Protein AF-A0A803J6G8-F1 (afdb_monomer_lite)

Secondary structure (DSSP, 8-state):
----------HHHHHHHHHHHHHHHHHHHHHHHHHHHHHHHTHHHHHHHHHHHHTT-TTS-HHHHHHHHHHHHHHHHHHHHHHHHHHHHHHHHHHHHHHHHHHHHHHHHHHHHHHHHHHHHHHHTTS-GGGTT-HHHHHHHHHHHHHHHHHHHHHTT--SS-HHHHHHHHHHHHHHSTT--------PPPPHHHHHHHHHHHHHHHHHHHHHHHHHHHTT----

Radius of gyration: 37.07 Å; chains: 1; bounding box: 78×95×87 Å

Foldseek 3Di:
DDDDDDDDDDPVVLCVVVCVVVCVVVVVVVVVVVVVVVVVVVVPVLVVVLVVVPPPDPPDDPVVSVVVSVVVVVVVVVVVVVVVVVVVVVVVVVVVVVVVVVVVLVVVLLVQLVVLLVQLVVQVVVDDLVCLLPCVSCVVSLVSSLVSNVVSCVVSVHDPPDPSSVVSNVVSCVPRVVPHDPPPPPPPDDPPVVVVCVVVVCVPVVVVVVVVVVVVVVVPPDDD

pLDDT: mean 74.26, std 20.54, range [30.05, 97.94]

InterPro domains:
  IPR006985 Receptor activity modifying protein [PF04901] (114-220)
  IPR006985 Receptor activity modifying protein [PTHR14076] (66-221)
  IPR038126 RAMP domain superfamily [G3DSA:1.10.150.510] (103-193)

Organism: Xenopus tropicalis (NCBI:txid8364)

Structure (mmCIF, N/CA/C/O backbone):
data_AF-A0A803J6G8-F1
#
_entry.id   AF-A0A803J6G8-F1
#
loop_
_atom_site.group_PDB
_atom_site.id
_atom_site.type_symbol
_atom_site.label_atom_id
_atom_site.label_alt_id
_atom_site.label_comp_id
_atom_site.label_asym_id
_atom_site.label_entity_id
_atom_site.label_seq_id
_atom_site.pdbx_PDB_ins_code
_atom_site.Cartn_x
_atom_site.Cartn_y
_atom_site.Cartn_z
_atom_site.occupancy
_atom_site.B_iso_or_equiv
_atom_site.auth_seq_id
_atom_site.auth_comp_id
_atom_site.auth_asym_id
_atom_site.auth_atom_id
_atom_site.pdbx_PDB_model_num
ATOM 1 N N . MET A 1 1 ? 21.610 -16.732 7.211 1.00 30.27 1 MET A N 1
ATOM 2 C CA . MET A 1 1 ? 21.284 -16.672 8.652 1.00 30.27 1 MET A CA 1
ATOM 3 C C . MET A 1 1 ? 19.774 -16.745 8.778 1.00 30.27 1 MET A C 1
ATOM 5 O O . MET A 1 1 ? 19.093 -16.260 7.887 1.00 30.27 1 MET A O 1
ATOM 9 N N . LEU A 1 2 ? 19.318 -17.509 9.765 1.00 31.20 2 LEU A N 1
ATOM 10 C CA . LEU A 1 2 ? 18.113 -18.338 9.766 1.00 31.20 2 LEU A CA 1
ATOM 11 C C . LEU A 1 2 ? 16.779 -17.584 9.620 1.00 31.20 2 LEU A C 1
ATOM 13 O O . LEU A 1 2 ? 16.551 -16.606 10.321 1.00 31.20 2 LEU A O 1
ATOM 17 N N . CYS A 1 3 ? 15.872 -18.144 8.814 1.00 30.05 3 CYS A N 1
ATOM 18 C CA . CYS A 1 3 ? 14.438 -18.110 9.096 1.00 30.05 3 CYS A CA 1
ATOM 19 C C . CYS A 1 3 ? 14.081 -19.505 9.619 1.00 30.05 3 CYS A C 1
ATOM 21 O O . CYS A 1 3 ? 14.105 -20.461 8.848 1.00 30.05 3 CYS A O 1
ATOM 23 N N . ASP A 1 4 ? 13.818 -19.621 10.917 1.00 32.53 4 ASP A N 1
ATOM 24 C CA . ASP A 1 4 ? 13.205 -20.807 11.516 1.00 32.53 4 ASP A CA 1
ATOM 25 C C . ASP A 1 4 ? 11.887 -20.385 12.175 1.00 32.53 4 ASP A C 1
ATOM 27 O O . ASP A 1 4 ? 11.752 -19.255 12.656 1.00 32.53 4 ASP A O 1
ATOM 31 N N . GLY A 1 5 ? 10.889 -21.253 12.066 1.00 36.44 5 GLY A N 1
ATOM 32 C CA . GLY A 1 5 ? 9.479 -20.928 12.225 1.00 36.44 5 GLY A CA 1
ATOM 33 C C . GLY A 1 5 ? 8.962 -20.933 13.661 1.00 36.44 5 GLY A C 1
ATOM 34 O O . GLY A 1 5 ? 9.581 -21.459 14.579 1.00 36.44 5 GLY A O 1
ATOM 35 N N . SER A 1 6 ? 7.741 -20.418 13.829 1.00 30.77 6 SER A N 1
ATOM 36 C CA . SER A 1 6 ? 6.757 -21.042 14.719 1.00 30.77 6 SER A CA 1
ATOM 37 C C . SER A 1 6 ? 5.321 -20.608 14.365 1.00 30.77 6 SER A C 1
ATOM 39 O O . SER A 1 6 ? 5.096 -19.424 14.098 1.00 30.77 6 SER A O 1
ATOM 41 N N . PRO A 1 7 ? 4.345 -21.538 14.343 1.00 50.12 7 PRO A N 1
ATOM 42 C CA . PRO A 1 7 ? 2.950 -21.282 14.003 1.00 50.12 7 PRO A CA 1
ATOM 43 C C . PRO A 1 7 ? 2.056 -21.118 15.248 1.00 50.12 7 PRO A C 1
ATOM 45 O O . PRO A 1 7 ? 2.316 -21.679 16.306 1.00 50.12 7 PRO A O 1
ATOM 48 N N . GLY A 1 8 ? 0.916 -20.444 15.070 1.00 37.78 8 GLY A N 1
ATOM 49 C CA . GLY A 1 8 ? -0.262 -20.633 15.925 1.00 37.78 8 GLY A CA 1
ATOM 50 C C . GLY A 1 8 ? -0.390 -19.674 17.109 1.00 37.78 8 GLY A C 1
ATOM 51 O O . GLY A 1 8 ? 0.171 -19.886 18.174 1.00 37.78 8 GLY A O 1
ATOM 52 N N . GLY A 1 9 ? -1.235 -18.650 16.951 1.00 38.50 9 GLY A N 1
ATOM 53 C CA . GLY A 1 9 ? -1.701 -17.849 18.088 1.00 38.50 9 GLY A CA 1
ATOM 54 C C . GLY A 1 9 ? -2.095 -16.419 17.742 1.00 38.50 9 GLY A C 1
ATOM 55 O O . GLY A 1 9 ? -1.582 -15.490 18.351 1.00 38.50 9 GLY A O 1
ATOM 56 N N . ARG A 1 10 ? -2.953 -16.186 16.736 1.00 41.84 10 ARG A N 1
ATOM 57 C CA . ARG A 1 10 ? -3.366 -14.801 16.413 1.00 41.84 10 ARG A CA 1
ATOM 58 C C . ARG A 1 10 ? -4.755 -14.648 15.786 1.00 41.84 10 ARG A C 1
ATOM 60 O O . ARG A 1 10 ? -5.024 -13.676 15.089 1.00 41.84 10 ARG A O 1
ATOM 67 N N . SER A 1 11 ? -5.658 -15.601 16.033 1.00 41.16 11 SER A N 1
ATOM 68 C CA . SER A 1 11 ? -7.063 -15.494 15.596 1.00 41.16 11 SER A CA 1
ATOM 69 C C . SER A 1 11 ? -7.922 -14.668 16.571 1.00 41.16 11 SER A C 1
ATOM 71 O O . SER A 1 11 ? -8.851 -13.988 16.148 1.00 41.16 11 SER A O 1
ATOM 73 N N . VAL A 1 12 ? -7.558 -14.622 17.859 1.00 44.88 12 VAL A N 1
ATOM 74 C CA . VAL A 1 12 ? -8.342 -13.921 18.893 1.00 44.88 12 VAL A CA 1
ATOM 75 C C . VAL A 1 12 ? -8.248 -12.390 18.753 1.00 44.88 12 VAL A C 1
ATOM 77 O O . VAL A 1 12 ? -9.268 -11.714 18.844 1.00 44.88 12 VAL A O 1
ATOM 80 N N . SER A 1 13 ? -7.079 -11.823 18.419 1.00 46.53 13 SER A N 1
ATOM 81 C CA . SER A 1 13 ? -6.912 -10.359 18.280 1.00 46.53 13 SER A CA 1
ATOM 82 C C . SER A 1 13 ? -7.655 -9.746 17.093 1.00 46.53 13 SER A C 1
ATOM 84 O O . SER A 1 13 ? -8.121 -8.612 17.192 1.00 46.53 13 SER A O 1
ATOM 86 N N . LYS A 1 14 ? -7.805 -10.489 15.985 1.00 42.84 14 LYS A N 1
ATOM 87 C CA . LYS A 1 14 ? -8.525 -10.011 14.790 1.00 42.84 14 LYS A CA 1
ATOM 88 C C . LYS A 1 14 ? -10.003 -9.767 15.096 1.00 42.84 14 LYS A C 1
ATOM 90 O O . LYS A 1 14 ? -10.559 -8.756 14.685 1.00 42.84 14 LYS A O 1
ATOM 95 N N . ALA A 1 15 ? -10.614 -10.652 15.887 1.00 41.19 15 ALA A N 1
ATOM 96 C CA . ALA A 1 15 ? -11.971 -10.450 16.377 1.00 41.19 15 ALA A CA 1
ATOM 97 C C . ALA A 1 15 ? -12.036 -9.280 17.369 1.00 41.19 15 ALA A C 1
ATOM 99 O O . ALA A 1 15 ? -12.967 -8.489 17.302 1.00 41.19 15 ALA A O 1
ATOM 100 N N . VAL A 1 16 ? -11.058 -9.131 18.265 1.00 43.94 16 VAL A N 1
ATOM 101 C CA . VAL A 1 16 ? -11.092 -8.090 19.305 1.00 43.94 16 VAL A CA 1
ATOM 102 C C . VAL A 1 16 ? -10.994 -6.680 18.716 1.00 43.94 16 VAL A C 1
ATOM 104 O O . VAL A 1 16 ? -11.795 -5.838 19.104 1.00 43.94 16 VAL A O 1
ATOM 107 N N . LEU A 1 17 ? -10.103 -6.413 17.752 1.00 44.66 17 LEU A N 1
ATOM 108 C CA . LEU A 1 17 ? -9.940 -5.060 17.189 1.00 44.66 17 LEU A CA 1
ATOM 109 C C . LEU A 1 17 ? -11.106 -4.637 16.283 1.00 44.66 17 LEU A C 1
ATOM 111 O O . LEU A 1 17 ? -11.602 -3.518 16.400 1.00 44.66 17 LEU A O 1
ATOM 115 N N . SER A 1 18 ? -11.584 -5.532 15.411 1.00 44.66 18 SER A N 1
ATOM 116 C CA . SER A 1 18 ? -12.759 -5.254 14.575 1.00 44.66 18 SER A CA 1
ATOM 117 C C . SER A 1 18 ? -14.026 -5.102 15.419 1.00 44.66 18 SER A C 1
ATOM 119 O O . SER A 1 18 ? -14.824 -4.205 15.154 1.00 44.66 18 SER A O 1
ATOM 121 N N . ASN A 1 19 ? -14.182 -5.904 16.482 1.00 43.84 19 ASN A N 1
ATOM 122 C CA . ASN A 1 19 ? -15.257 -5.689 17.448 1.00 43.84 19 ASN A CA 1
ATOM 123 C C . ASN A 1 19 ? -15.066 -4.384 18.225 1.00 43.84 19 ASN A C 1
ATOM 125 O O . ASN A 1 19 ? -16.067 -3.751 18.510 1.00 43.84 19 ASN A O 1
ATOM 129 N N . LEU A 1 20 ? -13.841 -3.938 18.527 1.00 48.50 20 LEU A N 1
ATOM 130 C CA . LEU A 1 20 ? -13.605 -2.699 19.276 1.00 48.50 20 LEU A CA 1
ATOM 131 C C . LEU A 1 20 ? -13.983 -1.450 18.470 1.00 48.50 20 LEU A C 1
ATOM 133 O O . LEU A 1 20 ? -14.598 -0.553 19.030 1.00 48.50 20 LEU A O 1
ATOM 137 N N . ILE A 1 21 ? -13.701 -1.419 17.162 1.00 51.53 21 ILE A N 1
ATOM 138 C CA . ILE A 1 21 ? -14.071 -0.301 16.270 1.00 51.53 21 ILE A CA 1
ATOM 139 C C . ILE A 1 21 ? -15.597 -0.231 16.088 1.00 51.53 21 ILE A C 1
ATOM 141 O O . ILE A 1 21 ? -16.204 0.833 16.234 1.00 51.53 21 ILE A O 1
ATOM 145 N N . ILE A 1 22 ? -16.241 -1.381 15.853 1.00 47.59 22 ILE A N 1
ATOM 146 C CA . ILE A 1 22 ? -17.706 -1.471 15.764 1.00 47.59 22 ILE A CA 1
ATOM 147 C C . ILE A 1 22 ? -18.344 -1.144 17.125 1.00 47.59 22 ILE A C 1
ATOM 149 O O . ILE A 1 22 ? -19.370 -0.466 17.179 1.00 47.59 22 ILE A O 1
ATOM 153 N N . TYR A 1 23 ? -17.730 -1.572 18.233 1.00 38.56 23 TYR A N 1
ATOM 154 C CA . TYR A 1 23 ? -18.161 -1.270 19.598 1.00 38.56 23 TYR A CA 1
ATOM 155 C C . TYR A 1 23 ? -18.037 0.223 19.902 1.00 38.56 23 TYR A C 1
ATOM 157 O O . TYR A 1 23 ? -18.963 0.783 20.468 1.00 38.56 23 TYR A O 1
ATOM 165 N N . THR A 1 24 ? -16.980 0.914 19.472 1.00 49.09 24 THR A N 1
ATOM 166 C CA . THR A 1 24 ? -16.843 2.360 19.710 1.00 49.09 24 THR A CA 1
ATOM 167 C C . THR A 1 24 ? -17.889 3.189 18.965 1.00 49.09 24 THR A C 1
ATOM 169 O O . THR A 1 24 ? -18.493 4.072 19.575 1.00 49.09 24 THR A O 1
ATOM 172 N N . ASP A 1 25 ? -18.190 2.869 17.701 1.00 45.38 25 ASP A N 1
ATOM 173 C CA . ASP A 1 25 ? -19.236 3.578 16.946 1.00 45.38 25 ASP A CA 1
ATOM 174 C C . ASP A 1 25 ? -20.642 3.262 17.479 1.00 45.38 25 ASP A C 1
ATOM 176 O O . ASP A 1 25 ? -21.490 4.148 17.621 1.00 45.38 25 ASP A O 1
ATOM 180 N N . SER A 1 26 ? -20.901 2.004 17.846 1.00 42.03 26 SER A N 1
ATOM 181 C CA . SER A 1 26 ? -22.199 1.597 18.395 1.00 42.03 26 SER A CA 1
ATOM 182 C C . SER A 1 26 ? -22.416 2.051 19.843 1.00 42.03 26 SER A C 1
ATOM 184 O O . SER A 1 26 ? -23.545 2.405 20.182 1.00 42.03 26 SER A O 1
ATOM 186 N N . VAL A 1 27 ? -21.378 2.124 20.683 1.00 50.81 27 VAL A N 1
ATOM 187 C CA . VAL A 1 27 ? -21.444 2.679 22.048 1.00 50.81 27 VAL A CA 1
ATOM 188 C C . VAL A 1 27 ? -21.667 4.184 22.007 1.00 50.81 27 VAL A C 1
ATOM 190 O O . VAL A 1 27 ? -22.546 4.653 22.720 1.00 50.81 27 VAL A O 1
ATOM 193 N N . LEU A 1 28 ? -20.995 4.931 21.126 1.00 47.75 28 LEU A N 1
ATOM 194 C CA . LEU A 1 28 ? -21.204 6.378 20.986 1.00 47.75 28 LEU A CA 1
ATOM 195 C C . LEU A 1 28 ? -22.642 6.716 20.541 1.00 47.75 28 LEU A C 1
ATOM 197 O O . LEU A 1 28 ? -23.267 7.650 21.055 1.00 47.75 28 LEU A O 1
ATOM 201 N N . VAL A 1 29 ? -23.204 5.926 19.619 1.00 49.75 29 VAL A N 1
ATOM 202 C CA . VAL A 1 29 ? -24.602 6.067 19.172 1.00 49.75 29 VAL A CA 1
ATOM 203 C C . VAL A 1 29 ? -25.590 5.605 20.253 1.00 49.75 29 VAL A C 1
ATOM 205 O O . VAL A 1 29 ? -26.601 6.274 20.492 1.00 49.75 29 VAL A O 1
ATOM 208 N N . GLN A 1 30 ? -25.302 4.504 20.955 1.00 46.88 30 GLN A N 1
ATOM 209 C CA . GLN A 1 30 ? -26.132 3.999 22.055 1.00 46.88 30 GLN A CA 1
ATOM 210 C C . GLN A 1 30 ? -26.109 4.915 23.275 1.00 46.88 30 GLN A C 1
ATOM 212 O O . GLN A 1 30 ? -27.134 5.057 23.931 1.00 46.88 30 GLN A O 1
ATOM 217 N N . GLU A 1 31 ? -24.990 5.555 23.589 1.00 52.78 31 GLU A N 1
ATOM 218 C CA . GLU A 1 31 ? -24.858 6.468 24.722 1.00 52.78 31 GLU A CA 1
ATOM 219 C C . GLU A 1 31 ? -25.638 7.762 24.465 1.00 52.78 31 GLU A C 1
ATOM 221 O O . GLU A 1 31 ? -26.409 8.188 25.329 1.00 52.78 31 GLU A O 1
ATOM 226 N N . LYS A 1 32 ? -25.598 8.290 23.229 1.00 47.22 32 LYS A N 1
ATOM 227 C CA . LYS A 1 32 ? -26.485 9.384 22.791 1.00 47.22 32 LYS A CA 1
ATOM 228 C C . LYS A 1 32 ? -27.971 9.017 22.881 1.00 47.22 32 LYS A C 1
ATOM 230 O O . LYS A 1 32 ? -28.760 9.809 23.398 1.00 47.22 32 LYS A O 1
ATOM 235 N N . LEU A 1 33 ? -28.373 7.823 22.430 1.00 45.00 33 LEU A N 1
ATOM 236 C CA . LEU A 1 33 ? -29.769 7.368 22.542 1.00 45.00 33 LEU A CA 1
ATOM 237 C C . LEU A 1 33 ? -30.193 7.062 23.990 1.00 45.00 33 LEU A C 1
ATOM 239 O O . LEU A 1 33 ? -31.359 7.255 24.342 1.00 45.00 33 LEU A O 1
ATOM 243 N N . ARG A 1 34 ? -29.274 6.579 24.833 1.00 48.62 34 ARG A N 1
ATOM 244 C CA . ARG A 1 34 ? -29.532 6.243 26.241 1.00 48.62 34 ARG A CA 1
ATOM 245 C C . ARG A 1 34 ? -29.722 7.504 27.077 1.00 48.62 34 ARG A C 1
ATOM 247 O O . ARG A 1 34 ? -30.659 7.520 27.866 1.00 48.62 34 ARG A O 1
ATOM 254 N N . PHE A 1 35 ? -28.941 8.559 26.831 1.00 48.97 35 PHE A N 1
ATOM 255 C CA . PHE A 1 35 ? -29.148 9.889 27.419 1.00 48.97 35 PHE A CA 1
ATOM 256 C C . PHE A 1 35 ? -30.507 10.493 27.038 1.00 48.97 35 PHE A C 1
ATOM 258 O O . PHE A 1 35 ? -31.243 10.961 27.903 1.00 48.97 35 PHE A O 1
ATOM 265 N N . LEU A 1 36 ? -30.897 10.408 25.761 1.00 48.62 36 LEU A N 1
ATOM 266 C CA . LEU A 1 36 ? -32.222 10.854 25.309 1.00 48.62 36 LEU A CA 1
ATOM 267 C C . LEU A 1 36 ? -33.368 10.062 25.969 1.00 48.62 36 LEU A C 1
ATOM 269 O O . LEU A 1 36 ? -34.396 10.643 26.316 1.00 48.62 36 LEU A O 1
ATOM 273 N N . LYS A 1 37 ? -33.199 8.753 26.202 1.00 45.88 37 LYS A N 1
ATOM 274 C CA . LYS A 1 37 ? -34.204 7.914 26.883 1.00 45.88 37 LYS A CA 1
ATOM 275 C C . LYS A 1 37 ? -34.278 8.148 28.396 1.00 45.88 37 LYS A C 1
ATOM 277 O O . LYS A 1 37 ? -35.384 8.175 28.936 1.00 45.88 37 LYS A O 1
ATOM 282 N N . THR A 1 38 ? -33.153 8.318 29.091 1.00 51.16 38 THR A N 1
ATOM 283 C CA . THR A 1 38 ? -33.135 8.532 30.551 1.00 51.16 38 THR A CA 1
ATOM 284 C C . THR A 1 38 ? -33.690 9.899 30.941 1.00 51.16 38 THR A C 1
ATOM 286 O O . THR A 1 38 ? -34.432 9.986 31.921 1.00 51.16 38 THR A O 1
ATOM 289 N N . SER A 1 39 ? -33.438 10.944 30.148 1.00 49.75 39 SER A N 1
ATOM 290 C CA . SER A 1 39 ? -34.009 12.275 30.387 1.00 49.75 39 SER A CA 1
ATOM 291 C C . SER A 1 39 ? -35.533 12.318 30.219 1.00 49.75 39 SER A C 1
ATOM 293 O O . SER A 1 39 ? -36.202 13.016 30.974 1.00 49.75 39 SER A O 1
ATOM 295 N N . VAL A 1 40 ? -36.105 11.552 29.282 1.00 50.38 40 VAL A N 1
ATOM 296 C CA . VAL A 1 40 ? -37.563 11.526 29.036 1.00 50.38 40 VAL A CA 1
ATOM 297 C C . VAL A 1 40 ? -38.308 10.656 30.060 1.00 50.38 40 VAL A C 1
ATOM 299 O O . VAL A 1 40 ? -39.406 11.010 30.490 1.00 50.38 40 VAL A O 1
ATOM 302 N N . LEU A 1 41 ? -37.713 9.548 30.515 1.00 50.91 41 LEU A N 1
ATOM 303 C CA . LEU A 1 41 ? -38.344 8.637 31.483 1.00 50.91 41 LEU A CA 1
ATOM 304 C C . LEU A 1 41 ? -38.304 9.146 32.936 1.00 50.91 41 LEU A C 1
ATOM 306 O O . LEU A 1 41 ? -39.173 8.779 33.726 1.00 50.91 41 LEU A O 1
ATOM 310 N N . ALA A 1 42 ? -37.362 10.026 33.292 1.00 51.00 42 ALA A N 1
ATOM 311 C CA . ALA A 1 42 ? -37.265 10.604 34.638 1.00 51.00 42 ALA A CA 1
ATOM 312 C C . ALA A 1 42 ? -38.399 11.599 34.979 1.00 51.00 42 ALA A C 1
ATOM 314 O O . ALA A 1 42 ? -38.676 11.831 36.156 1.00 51.00 42 ALA A O 1
ATOM 315 N N . TYR A 1 43 ? -39.096 12.149 33.978 1.00 52.09 43 TYR A N 1
ATOM 316 C CA . TYR A 1 43 ? -40.209 13.091 34.180 1.00 52.09 43 TYR A CA 1
ATOM 317 C C . TYR A 1 43 ? -41.543 12.414 34.538 1.00 52.09 43 TYR A C 1
ATOM 319 O O . TYR A 1 43 ? -42.384 13.010 35.211 1.00 52.09 43 TYR A O 1
ATOM 327 N N . PHE A 1 44 ? -41.741 11.158 34.135 1.00 48.50 44 PHE A N 1
ATOM 328 C CA . PHE A 1 44 ? -42.998 10.431 34.341 1.00 48.50 44 PHE A CA 1
ATOM 329 C C . PHE A 1 44 ? -43.329 10.075 35.814 1.00 48.50 44 PHE A C 1
ATOM 331 O O . PHE A 1 44 ? -44.483 10.248 36.214 1.00 48.50 44 PHE A O 1
ATOM 338 N N . PRO A 1 45 ? -42.386 9.617 36.666 1.00 53.28 45 PRO A N 1
ATOM 339 C CA . PRO A 1 45 ? -42.710 9.194 38.035 1.00 53.28 45 PRO A CA 1
ATOM 340 C C . PRO A 1 45 ? -42.912 10.357 39.024 1.00 53.28 45 PRO A C 1
ATOM 342 O O . PRO A 1 45 ? -43.680 10.216 39.979 1.00 53.28 45 PRO A O 1
ATOM 345 N N . LEU A 1 46 ? -42.291 11.521 38.790 1.00 54.47 46 LEU A N 1
ATOM 346 C CA . LEU A 1 46 ? -42.419 12.706 39.655 1.00 54.47 46 LEU A CA 1
ATOM 347 C C . LEU A 1 46 ? -43.833 13.304 39.620 1.00 54.47 46 LEU A C 1
ATOM 349 O O . LEU A 1 46 ? -44.362 13.701 40.661 1.00 54.47 46 LEU A O 1
ATOM 353 N N . CYS A 1 47 ? -44.490 13.284 38.457 1.00 53.59 47 CYS A N 1
ATOM 354 C CA . CYS A 1 47 ? -45.885 13.711 38.323 1.00 53.59 47 CYS A CA 1
ATOM 355 C C . CYS A 1 47 ? -46.861 12.778 39.067 1.00 53.59 47 CYS A C 1
ATOM 357 O O . CYS A 1 47 ? -47.770 13.254 39.751 1.00 53.59 47 CYS A O 1
ATOM 359 N N . CYS A 1 48 ? -46.651 11.457 39.009 1.00 52.31 48 CYS A N 1
ATOM 360 C CA . CYS A 1 48 ? -47.509 10.474 39.686 1.00 52.31 48 CYS A CA 1
ATOM 361 C C . CYS A 1 48 ? -47.380 10.506 41.219 1.00 52.31 48 CYS A C 1
ATOM 363 O O . CYS A 1 48 ? -48.371 10.317 41.937 1.00 52.31 48 CYS A O 1
ATOM 365 N N . PHE A 1 49 ? -46.176 10.773 41.735 1.00 54.81 49 PHE A N 1
ATOM 366 C CA . PHE A 1 49 ? -45.930 10.875 43.176 1.00 54.81 49 PHE A CA 1
ATOM 367 C C . PHE A 1 49 ? -46.587 12.130 43.775 1.00 54.81 49 PHE A C 1
ATOM 369 O O . PHE A 1 49 ? -47.216 12.066 44.834 1.00 54.81 49 PHE A O 1
ATOM 376 N N . CYS A 1 50 ? -46.543 13.247 43.043 1.00 54.38 50 CYS A N 1
ATOM 377 C CA . CYS A 1 50 ? -47.184 14.500 43.441 1.00 54.38 50 CYS A CA 1
ATOM 378 C C . CYS A 1 50 ? -48.723 14.386 43.461 1.00 54.38 50 CYS A C 1
ATOM 380 O O . CYS A 1 50 ? -49.370 14.852 44.402 1.00 54.38 50 CYS A O 1
ATOM 382 N N . TRP A 1 51 ? -49.311 13.674 42.487 1.00 52.06 51 TRP A N 1
ATOM 383 C CA . TRP A 1 51 ? -50.754 13.391 42.450 1.00 52.06 51 TRP A CA 1
ATOM 384 C C . TRP A 1 51 ? -51.201 12.515 43.635 1.00 52.06 51 TRP A C 1
ATOM 386 O O . TRP A 1 51 ? -52.231 12.777 44.261 1.00 52.06 51 TRP A O 1
ATOM 396 N N . SER A 1 52 ? -50.421 11.490 43.990 1.00 53.84 52 SER A N 1
ATOM 397 C CA . SER A 1 52 ? -50.779 10.553 45.069 1.00 53.84 52 SER A CA 1
ATOM 398 C C . SER A 1 52 ? -50.733 11.184 46.467 1.00 53.84 52 SER A C 1
ATOM 400 O O . SER A 1 52 ? -51.560 10.846 47.317 1.00 53.84 52 SER A O 1
ATOM 402 N N . ILE A 1 53 ? -49.817 12.130 46.705 1.00 53.88 53 ILE A N 1
ATOM 403 C CA . ILE A 1 53 ? -49.713 12.870 47.976 1.00 53.88 53 ILE A CA 1
ATOM 404 C C . ILE A 1 53 ? -50.838 13.907 48.108 1.00 53.88 53 ILE A C 1
ATOM 406 O O . ILE A 1 53 ? -51.446 14.009 49.175 1.00 53.88 53 ILE A O 1
ATOM 410 N N . ALA A 1 54 ? -51.184 14.608 47.021 1.00 53.09 54 ALA A N 1
ATOM 411 C CA . ALA A 1 54 ? -52.279 15.583 47.007 1.00 53.09 54 ALA A CA 1
ATOM 412 C C . ALA A 1 54 ? -53.654 14.960 47.332 1.00 53.09 54 ALA A C 1
ATOM 414 O O . ALA A 1 54 ? -54.541 15.646 47.833 1.00 53.09 54 ALA A O 1
ATOM 415 N N . ARG A 1 55 ? -53.831 13.650 47.098 1.00 53.84 55 ARG A N 1
ATOM 416 C CA . ARG A 1 55 ? -55.097 12.934 47.340 1.00 53.84 55 ARG A CA 1
ATOM 417 C C . ARG A 1 55 ? -55.299 12.452 48.785 1.00 53.84 55 ARG A C 1
ATOM 419 O O . ARG A 1 55 ? -56.429 12.140 49.143 1.00 53.84 55 ARG A O 1
ATOM 426 N N . ARG A 1 56 ? -54.240 12.347 49.605 1.00 53.94 56 ARG A N 1
ATOM 427 C CA . ARG A 1 56 ? -54.299 11.723 50.950 1.00 53.94 56 ARG A CA 1
ATOM 428 C C . ARG A 1 56 ? -54.467 12.690 52.128 1.00 53.94 56 ARG A C 1
ATOM 430 O O . ARG A 1 56 ? -54.828 12.223 53.199 1.00 53.94 56 ARG A O 1
ATOM 437 N N . ASN A 1 57 ? -54.229 13.994 51.970 1.00 46.78 57 ASN A N 1
ATOM 438 C CA . ASN A 1 57 ? -54.277 14.956 53.084 1.00 46.78 57 ASN A CA 1
ATOM 439 C C . ASN A 1 57 ? -54.973 16.273 52.681 1.00 46.78 57 ASN A C 1
ATOM 441 O O . ASN A 1 57 ? -54.327 17.132 52.084 1.00 46.78 57 ASN A O 1
ATOM 445 N N . PRO A 1 58 ? -56.250 16.503 53.046 1.00 52.34 58 PRO A N 1
ATOM 446 C CA . PRO A 1 58 ? -56.975 17.729 52.687 1.00 52.34 58 PRO A CA 1
ATOM 447 C C . PRO A 1 58 ? -56.647 18.953 53.573 1.00 52.34 58 PRO A C 1
ATOM 449 O O . PRO A 1 58 ? -57.328 19.970 53.486 1.00 52.34 58 PRO A O 1
ATOM 452 N N . ARG A 1 59 ? -55.622 18.882 54.437 1.00 54.78 59 ARG A N 1
ATOM 453 C CA . ARG A 1 59 ? -55.241 19.941 55.401 1.00 54.78 59 ARG A CA 1
ATOM 454 C C . ARG A 1 59 ? -53.774 20.394 55.310 1.00 54.78 59 ARG A C 1
ATOM 456 O O . ARG A 1 59 ? -53.229 20.926 56.268 1.00 54.78 59 ARG A O 1
ATOM 463 N N . MET A 1 60 ? -53.120 20.180 54.171 1.00 50.16 60 MET A N 1
ATOM 464 C CA . MET A 1 60 ? -51.796 20.751 53.903 1.00 50.16 60 MET A CA 1
ATOM 465 C C . MET A 1 60 ? -51.964 22.141 53.281 1.00 50.16 60 MET A C 1
ATOM 467 O O . MET A 1 60 ? -52.597 22.267 52.234 1.00 50.16 60 MET A O 1
ATOM 471 N N . GLU A 1 61 ? -51.393 23.186 53.892 1.00 57.34 61 GLU A N 1
ATOM 472 C CA . GLU A 1 61 ? -51.277 24.494 53.238 1.00 57.34 61 GLU A CA 1
ATOM 473 C C . GLU A 1 61 ? -50.553 24.311 51.898 1.00 57.34 61 GLU A C 1
ATOM 475 O O . GLU A 1 61 ? -49.403 23.869 51.852 1.00 57.34 61 GLU A O 1
ATOM 480 N N . TYR A 1 62 ? -51.217 24.685 50.804 1.00 54.12 62 TYR A N 1
ATOM 481 C CA . TYR A 1 62 ? -50.703 24.670 49.428 1.00 54.12 62 TYR A CA 1
ATOM 482 C C . TYR A 1 62 ? -49.273 25.241 49.304 1.00 54.12 62 TYR A C 1
ATOM 484 O O . TYR A 1 62 ? -48.484 24.813 48.462 1.00 54.12 62 TYR A O 1
ATOM 492 N N . ARG A 1 63 ? -48.904 26.164 50.202 1.00 58.38 63 ARG A N 1
ATOM 493 C CA . ARG A 1 63 ? -47.574 26.765 50.326 1.00 58.38 63 ARG A CA 1
ATOM 494 C C . ARG A 1 63 ? -46.474 25.763 50.709 1.00 58.38 63 ARG A C 1
ATOM 496 O O . ARG A 1 63 ? -45.415 25.820 50.097 1.00 58.38 63 ARG A O 1
ATOM 503 N N . ASN A 1 64 ? -46.725 24.839 51.643 1.00 59.81 64 ASN A N 1
ATOM 504 C CA . ASN A 1 64 ? -45.738 23.853 52.113 1.00 59.81 64 ASN A CA 1
ATOM 505 C C . ASN A 1 64 ? -45.530 22.692 51.127 1.00 59.81 64 ASN A C 1
ATOM 507 O O . ASN A 1 64 ? -44.417 22.192 50.980 1.00 59.81 64 ASN A O 1
ATOM 511 N N . LEU A 1 65 ? -46.577 22.282 50.400 1.00 66.75 65 LEU A N 1
ATOM 512 C CA . LEU A 1 65 ? -46.433 21.289 49.330 1.00 66.75 65 LEU A CA 1
ATOM 513 C C . LEU A 1 65 ? -45.632 21.874 48.157 1.00 66.75 65 LEU A C 1
ATOM 515 O O . LEU A 1 65 ? -44.722 21.225 47.652 1.00 66.75 65 LEU A O 1
ATOM 519 N N . ARG A 1 66 ? -45.914 23.132 47.786 1.00 69.56 66 ARG A N 1
ATOM 520 C CA . ARG A 1 66 ? -45.210 23.852 46.716 1.00 69.56 66 ARG A CA 1
ATOM 521 C C . ARG A 1 66 ? -43.731 24.096 47.037 1.00 69.56 66 ARG A C 1
ATOM 523 O O . ARG A 1 66 ? -42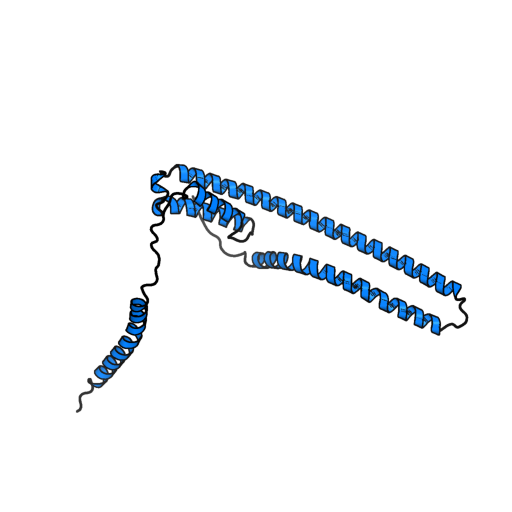.889 24.011 46.143 1.00 69.56 66 ARG A O 1
ATOM 530 N N . THR A 1 67 ? -43.393 24.403 48.289 1.00 75.25 67 THR A N 1
ATOM 531 C CA . THR A 1 67 ? -41.991 24.563 48.711 1.00 75.25 67 THR A CA 1
ATOM 532 C C . THR A 1 67 ? -41.251 23.230 48.706 1.00 75.25 67 THR A C 1
ATOM 534 O O . THR A 1 67 ? -40.143 23.172 48.174 1.00 75.25 67 THR A O 1
ATOM 537 N N . LEU A 1 68 ? -41.872 22.151 49.193 1.00 78.25 68 LEU A N 1
ATOM 538 C CA . LEU A 1 68 ? -41.283 20.810 49.164 1.00 78.25 68 LEU A CA 1
ATOM 539 C C . LEU A 1 68 ? -41.030 20.331 47.725 1.00 78.25 68 LEU A C 1
ATOM 541 O O . LEU A 1 68 ? -39.958 19.804 47.427 1.00 78.25 68 LEU A O 1
ATOM 545 N N . THR A 1 69 ? -41.978 20.564 46.811 1.00 78.94 69 THR A N 1
ATOM 546 C CA . THR A 1 69 ? -41.827 20.187 45.397 1.00 78.94 69 THR A CA 1
ATOM 547 C C . THR A 1 69 ? -40.717 20.966 44.704 1.00 78.94 69 THR A C 1
ATOM 549 O O . THR A 1 69 ? -39.951 20.377 43.947 1.00 78.94 69 THR A O 1
ATOM 552 N N . HIS A 1 70 ? -40.583 22.270 44.973 1.00 76.38 70 HIS A N 1
ATOM 553 C CA . HIS A 1 70 ? -39.489 23.058 44.400 1.00 76.38 70 HIS A CA 1
ATOM 554 C C . HIS A 1 70 ? -38.130 22.642 44.966 1.00 76.38 70 HIS A C 1
ATOM 556 O O . HIS A 1 70 ? -37.174 22.530 44.204 1.00 76.38 70 HIS A O 1
ATOM 562 N N . ALA A 1 71 ? -38.040 22.365 46.269 1.00 82.12 71 ALA A N 1
ATOM 563 C CA . ALA A 1 71 ? -36.801 21.898 46.887 1.00 82.12 71 ALA A CA 1
ATOM 564 C C . ALA A 1 71 ? -36.340 20.557 46.287 1.00 82.12 71 ALA A C 1
ATOM 566 O O . ALA A 1 71 ? -35.178 20.415 45.912 1.00 82.12 71 ALA A O 1
ATOM 567 N N . LEU A 1 72 ? -37.261 19.602 46.113 1.00 83.19 72 LEU A N 1
ATOM 568 C CA . LEU A 1 72 ? -36.981 18.324 45.449 1.00 83.19 72 LEU A CA 1
ATOM 569 C C . LEU A 1 72 ? -36.562 18.504 43.985 1.00 83.19 72 LEU A C 1
ATOM 571 O O . LEU A 1 72 ? -35.608 17.865 43.546 1.00 83.19 72 LEU A O 1
ATOM 575 N N . LEU A 1 73 ? -37.227 19.393 43.240 1.00 82.69 73 LEU A N 1
ATOM 576 C CA . LEU A 1 73 ? -36.881 19.672 41.845 1.00 82.69 73 LEU A CA 1
ATOM 577 C C . LEU A 1 73 ? -35.468 20.267 41.718 1.00 82.69 73 LEU A C 1
ATOM 579 O O . LEU A 1 73 ? -34.703 19.842 40.858 1.00 82.69 73 LEU A O 1
ATOM 583 N N . LEU A 1 74 ? -35.092 21.202 42.596 1.00 78.38 74 LEU A N 1
ATOM 584 C CA . LEU A 1 74 ? -33.760 21.819 42.594 1.00 78.38 74 LEU A CA 1
ATOM 585 C C . LEU A 1 74 ? -32.650 20.824 42.952 1.00 78.38 74 LEU A C 1
ATOM 587 O O . LEU A 1 74 ? -31.583 20.849 42.332 1.00 78.38 74 LEU A O 1
ATOM 591 N N . LEU A 1 75 ? -32.901 19.924 43.908 1.00 82.75 75 LEU A N 1
ATOM 592 C CA . LEU A 1 75 ? -31.959 18.859 44.259 1.00 82.75 75 LEU A CA 1
ATOM 593 C C . LEU A 1 75 ? -31.772 17.874 43.102 1.00 82.75 75 LEU A C 1
ATOM 595 O O . LEU A 1 75 ? -30.639 17.510 42.790 1.00 82.75 75 LEU A O 1
ATOM 599 N N . LEU A 1 76 ? -32.858 17.504 42.418 1.00 81.44 76 LEU A N 1
ATOM 600 C CA . LEU A 1 76 ? -32.794 16.654 41.229 1.00 81.44 76 LEU A CA 1
ATOM 601 C C . LEU A 1 76 ? -32.035 17.334 40.088 1.00 81.44 76 LEU A C 1
ATOM 603 O O . LEU A 1 76 ? -31.142 16.717 39.517 1.00 81.44 76 LEU A O 1
ATOM 607 N N . CYS A 1 77 ? -32.314 18.606 39.796 1.00 77.62 77 CYS A N 1
ATOM 608 C CA . CYS A 1 77 ? -31.575 19.360 38.780 1.00 77.62 77 CYS A CA 1
ATOM 609 C C . CYS A 1 77 ? -30.075 19.446 39.100 1.00 77.62 77 CYS A C 1
ATOM 611 O O . CYS A 1 77 ? -29.247 19.263 38.211 1.00 77.62 77 CYS A O 1
ATOM 613 N N . SER A 1 78 ? -29.718 19.669 40.367 1.00 76.00 78 SER A N 1
ATOM 614 C CA . SER A 1 78 ? -28.315 19.753 40.799 1.00 76.00 78 SER A CA 1
ATOM 615 C C . SER A 1 78 ? -27.598 18.401 40.701 1.00 76.00 78 SER A C 1
ATOM 617 O O . SER A 1 78 ? -26.451 18.330 40.254 1.00 76.00 78 SER A O 1
ATOM 619 N N . TRP A 1 79 ? -28.281 17.313 41.068 1.00 80.38 79 TRP A N 1
ATOM 620 C CA . TRP A 1 79 ? -27.752 15.952 40.959 1.00 80.38 79 TRP A CA 1
ATOM 621 C C . TRP A 1 79 ? -27.594 15.509 39.497 1.00 80.38 79 TRP A C 1
ATOM 623 O O . TRP A 1 79 ? -26.566 14.941 39.122 1.00 80.38 79 TRP A O 1
ATOM 633 N N . VAL A 1 80 ? -28.566 15.837 38.640 1.00 82.44 80 VAL A N 1
ATOM 634 C CA . VAL A 1 80 ? -28.495 15.584 37.193 1.00 82.44 80 VAL A CA 1
ATOM 635 C C . VAL A 1 80 ? -27.358 16.387 36.555 1.00 82.44 80 VAL A C 1
ATOM 637 O O . VAL A 1 80 ? -26.562 15.816 35.821 1.00 82.44 80 VAL A O 1
ATOM 640 N N . ALA A 1 81 ? -27.204 17.674 36.873 1.00 74.38 81 ALA A N 1
ATOM 641 C CA . ALA A 1 81 ? -26.101 18.480 36.344 1.00 74.38 81 ALA A CA 1
ATOM 642 C C . ALA A 1 81 ? -24.725 17.929 36.761 1.00 74.38 81 ALA A C 1
ATOM 644 O O . ALA A 1 81 ? -23.820 17.825 35.934 1.00 74.38 81 ALA A O 1
ATOM 645 N N . SER A 1 82 ? -24.587 17.514 38.025 1.00 71.44 82 SER A N 1
ATOM 646 C CA . SER A 1 82 ? -23.335 16.952 38.547 1.00 71.44 82 SER A CA 1
ATOM 647 C C . SER A 1 82 ? -22.999 15.603 37.904 1.00 71.44 82 SER A C 1
ATOM 649 O O . SER A 1 82 ? -21.857 15.370 37.521 1.00 71.44 82 SER A O 1
ATOM 651 N N . SER A 1 83 ? -23.990 14.723 37.739 1.00 72.00 83 SER A N 1
ATOM 652 C CA . SER A 1 83 ? -23.796 13.418 37.089 1.00 72.00 83 SER A CA 1
ATOM 653 C C . SER A 1 83 ? -23.476 13.544 35.597 1.00 72.00 83 SER A C 1
ATOM 655 O O . SER A 1 83 ? -22.603 12.830 35.106 1.00 72.00 83 SER A O 1
ATOM 657 N N . VAL A 1 84 ? -24.105 14.488 34.889 1.00 74.00 84 VAL A N 1
ATOM 658 C CA . VAL A 1 84 ? -23.789 14.799 33.483 1.00 74.00 84 VAL A CA 1
ATOM 659 C C . VAL A 1 84 ? -22.355 15.316 33.344 1.00 74.00 84 VAL A C 1
ATOM 661 O O . VAL A 1 84 ? -21.620 14.825 32.491 1.00 74.00 84 VAL A O 1
ATOM 664 N N . ALA A 1 85 ? -21.933 16.253 34.199 1.00 71.38 85 ALA A N 1
ATOM 665 C CA . ALA A 1 85 ? -20.581 16.814 34.156 1.00 71.38 85 ALA A CA 1
ATOM 666 C C . ALA A 1 85 ? -19.495 15.760 34.444 1.00 71.38 85 ALA A C 1
ATOM 668 O O . ALA A 1 85 ? -18.461 15.731 33.778 1.00 71.38 85 ALA A O 1
ATOM 669 N N . VAL A 1 86 ? -19.742 14.854 35.399 1.00 71.88 86 VAL A N 1
ATOM 670 C CA . VAL A 1 86 ? -18.834 13.731 35.689 1.00 71.88 86 VAL A CA 1
ATOM 671 C C . VAL A 1 86 ? -18.734 12.780 34.492 1.00 71.88 86 VAL A C 1
ATOM 673 O O . VAL A 1 86 ? -17.625 12.384 34.133 1.00 71.88 86 VAL A O 1
ATOM 676 N N . GLN A 1 87 ? -19.856 12.453 33.840 1.00 66.06 87 GLN A N 1
ATOM 677 C CA . GLN A 1 87 ? -19.851 11.583 32.660 1.00 66.06 87 GLN A CA 1
ATOM 678 C C . GLN A 1 87 ? -19.095 12.218 31.484 1.00 66.06 87 GLN A C 1
ATOM 680 O O . GLN A 1 87 ? -18.292 11.542 30.848 1.00 66.06 87 GLN A O 1
ATOM 685 N N . GLN A 1 88 ? -19.296 13.515 31.234 1.00 68.19 88 GLN A N 1
ATOM 686 C CA . GLN A 1 88 ? -18.611 14.249 30.163 1.00 68.19 88 GLN A CA 1
ATOM 687 C C . GLN A 1 88 ? -17.089 14.282 30.357 1.00 68.19 88 GLN A C 1
ATOM 689 O O . GLN A 1 88 ? -16.343 13.954 29.436 1.00 68.19 88 GLN A O 1
ATOM 694 N N . ASN A 1 89 ? -16.615 14.574 31.572 1.00 69.56 89 ASN A N 1
ATOM 695 C CA . ASN A 1 89 ? -15.178 14.573 31.863 1.00 69.56 89 ASN A CA 1
ATOM 696 C C . ASN A 1 89 ? -14.534 13.193 31.657 1.00 69.56 89 ASN A C 1
ATOM 698 O O . ASN A 1 89 ? -13.408 13.100 31.166 1.00 69.56 89 ASN A O 1
ATOM 702 N N . LEU A 1 90 ? -15.241 12.115 32.012 1.00 66.88 90 LEU A N 1
ATOM 703 C CA . LEU A 1 90 ? -14.765 10.748 31.789 1.00 66.88 90 LEU A CA 1
ATOM 704 C C . LEU A 1 90 ? -14.698 10.411 30.292 1.00 66.88 90 LEU A C 1
ATOM 706 O O . LEU A 1 90 ? -13.716 9.809 29.854 1.00 66.88 90 LEU A O 1
ATOM 710 N N . THR A 1 91 ? -15.688 10.833 29.496 1.00 69.81 91 THR A N 1
ATOM 711 C CA . THR A 1 91 ? -15.675 10.622 28.038 1.00 69.81 91 THR A CA 1
ATOM 712 C C . THR A 1 91 ? -14.595 11.443 27.338 1.00 69.81 91 THR A C 1
ATOM 714 O O . THR A 1 91 ? -13.931 10.925 26.441 1.00 69.81 91 THR A O 1
ATOM 717 N N . ASP A 1 92 ? -14.363 12.684 27.772 1.00 69.12 92 ASP A N 1
ATOM 718 C CA . ASP A 1 92 ? -13.340 13.560 27.191 1.00 69.12 92 ASP A CA 1
ATOM 719 C C . ASP A 1 92 ? -11.93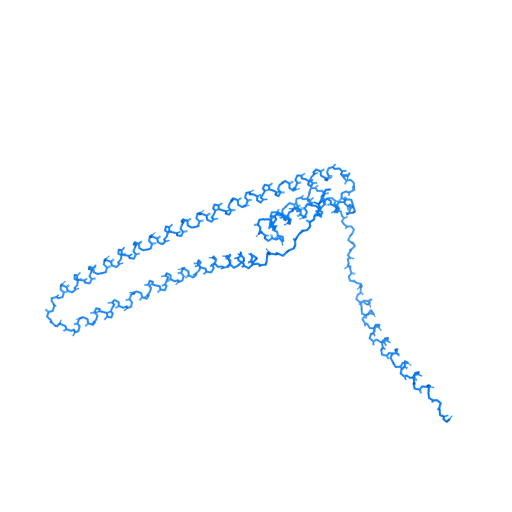1 13.058 27.514 1.00 69.12 92 ASP A C 1
ATOM 721 O O . ASP A 1 92 ? -11.064 13.030 26.637 1.00 69.12 92 ASP A O 1
ATOM 725 N N . SER A 1 93 ? -11.712 12.581 28.744 1.00 71.81 93 SER A N 1
ATOM 726 C CA . SER A 1 93 ? -10.457 11.934 29.127 1.00 71.81 93 SER A CA 1
ATOM 727 C C . SER A 1 93 ? -10.218 10.668 28.300 1.00 71.81 93 SER A C 1
ATOM 729 O O . SER A 1 93 ? -9.153 10.537 27.702 1.00 71.81 93 SER A O 1
ATOM 731 N N . ALA A 1 94 ? -11.214 9.786 28.168 1.00 64.50 94 ALA A N 1
ATOM 732 C CA . ALA A 1 94 ? -11.082 8.562 27.376 1.00 64.50 94 ALA A CA 1
ATOM 733 C C . ALA A 1 94 ? -10.840 8.838 25.878 1.00 64.50 94 ALA A C 1
ATOM 735 O O . ALA A 1 94 ? -10.020 8.162 25.249 1.00 64.50 94 ALA A O 1
ATOM 736 N N . HIS A 1 95 ? -11.517 9.841 25.305 1.00 67.94 95 HIS A N 1
ATOM 737 C CA . HIS A 1 95 ? -11.324 10.254 23.913 1.00 67.94 95 HIS A CA 1
ATOM 738 C C . HIS A 1 95 ? -9.939 10.874 23.681 1.00 67.94 95 HIS A C 1
ATOM 740 O O . HIS A 1 95 ? -9.302 10.612 22.661 1.00 67.94 95 HIS A O 1
ATOM 746 N N . ASN A 1 96 ? -9.448 11.677 24.627 1.00 72.56 96 ASN A N 1
ATOM 747 C CA . ASN A 1 96 ? -8.122 12.277 24.531 1.00 72.56 96 ASN A CA 1
ATOM 748 C C . ASN A 1 96 ? -7.011 11.215 24.582 1.00 72.56 96 ASN A C 1
ATOM 750 O O . ASN A 1 96 ? -6.113 11.234 23.740 1.00 72.56 96 ASN A O 1
ATOM 754 N N . GLU A 1 97 ? -7.119 10.248 25.497 1.00 72.44 97 GLU A N 1
ATOM 755 C CA . GLU A 1 97 ? -6.191 9.111 25.591 1.00 72.44 97 GLU A CA 1
ATOM 756 C C . GLU A 1 97 ? -6.178 8.292 24.288 1.00 72.44 97 GLU A C 1
ATOM 758 O O . GLU A 1 97 ? -5.121 8.046 23.705 1.00 72.44 97 GLU A O 1
ATOM 763 N N . THR A 1 98 ? -7.351 7.936 23.747 1.00 72.81 98 THR A N 1
ATOM 764 C CA . THR A 1 98 ? -7.435 7.192 22.472 1.00 72.81 98 THR A CA 1
ATOM 765 C C . THR A 1 98 ? -6.908 7.986 21.282 1.00 72.81 98 THR A C 1
ATOM 767 O O . THR A 1 98 ? -6.251 7.417 20.408 1.00 72.81 98 THR A O 1
ATOM 770 N N . LYS A 1 99 ? -7.141 9.301 21.244 1.00 74.19 99 LYS A N 1
ATOM 771 C CA . LYS A 1 99 ? -6.585 10.182 20.212 1.00 74.19 99 LYS A CA 1
ATOM 772 C C . LYS A 1 99 ? -5.058 10.236 20.276 1.00 74.19 99 LYS A C 1
ATOM 774 O O . LYS A 1 99 ? -4.421 10.243 19.221 1.00 74.19 99 LYS A O 1
ATOM 779 N N . HIS A 1 100 ? -4.478 10.262 21.476 1.00 75.62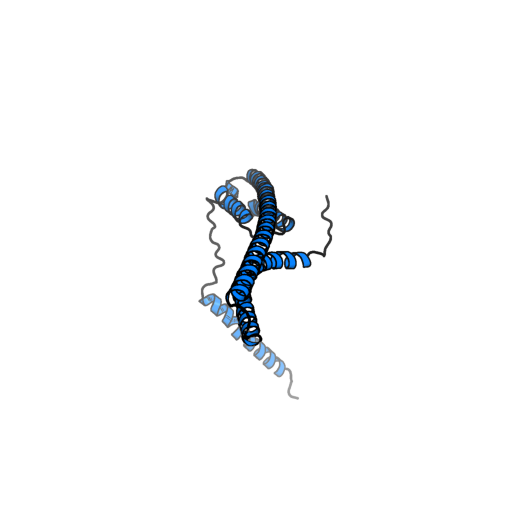 100 HIS A N 1
ATOM 780 C CA . HIS A 1 100 ? -3.027 10.227 21.660 1.00 75.62 100 HIS A CA 1
ATOM 781 C C . HIS A 1 100 ? -2.445 8.907 21.146 1.00 75.62 100 HIS A C 1
ATOM 783 O O . HIS A 1 100 ? -1.563 8.920 20.291 1.00 75.62 100 HIS A O 1
ATOM 789 N N . ILE A 1 101 ? -3.030 7.778 21.554 1.00 76.50 101 ILE A N 1
ATOM 790 C CA . ILE A 1 101 ? -2.615 6.439 21.110 1.00 76.50 101 ILE A CA 1
ATOM 791 C C . ILE A 1 101 ? -2.705 6.306 19.582 1.00 76.50 101 ILE A C 1
ATOM 793 O O . ILE A 1 101 ? -1.773 5.819 18.944 1.00 76.50 101 ILE A O 1
ATOM 797 N N . PHE A 1 102 ? -3.798 6.769 18.966 1.00 76.62 102 PHE A N 1
ATOM 798 C CA . PHE A 1 102 ? -3.949 6.727 17.509 1.00 76.62 102 PHE A CA 1
ATOM 799 C C . PHE A 1 102 ? -2.887 7.572 16.797 1.00 76.62 102 PHE A C 1
ATOM 801 O O . PHE A 1 102 ? -2.319 7.139 15.794 1.00 76.62 102 PHE A O 1
ATOM 808 N N . LYS A 1 103 ? -2.588 8.764 17.327 1.00 81.00 103 LYS A N 1
ATOM 809 C CA . LYS A 1 103 ? -1.545 9.638 16.784 1.00 81.00 103 LYS A CA 1
ATOM 810 C C . LYS A 1 103 ? -0.164 8.984 16.880 1.00 81.00 103 LYS A C 1
ATOM 812 O O . LYS A 1 103 ? 0.595 9.052 15.913 1.00 81.00 103 LYS A O 1
ATOM 817 N N . ASP A 1 104 ? 0.129 8.316 17.991 1.00 84.69 104 ASP A N 1
ATOM 818 C CA . ASP A 1 104 ? 1.391 7.605 18.193 1.00 84.69 104 ASP A CA 1
ATOM 819 C C . ASP A 1 104 ? 1.528 6.438 17.207 1.00 84.69 104 ASP A C 1
ATOM 821 O O . ASP A 1 104 ? 2.528 6.356 16.489 1.00 84.69 104 ASP A O 1
ATOM 825 N N . ILE A 1 105 ? 0.488 5.606 17.067 1.00 87.56 105 ILE A N 1
ATOM 826 C CA . ILE A 1 105 ? 0.455 4.503 16.091 1.00 87.56 105 ILE A CA 1
ATOM 827 C C . ILE A 1 105 ? 0.613 5.034 14.662 1.00 87.56 105 ILE A C 1
ATOM 829 O O . ILE A 1 105 ? 1.380 4.477 13.878 1.00 87.56 105 ILE A O 1
ATOM 833 N N . GLN A 1 106 ? -0.069 6.127 14.311 1.00 90.31 106 GLN A N 1
ATOM 834 C CA . GLN A 1 106 ? 0.038 6.721 12.980 1.00 90.31 106 GLN A CA 1
ATOM 835 C C . GLN A 1 106 ? 1.443 7.270 12.708 1.00 90.31 106 GLN A C 1
ATOM 837 O O . GLN A 1 106 ? 1.965 7.084 11.608 1.00 90.31 106 GLN A O 1
ATOM 842 N N . SER A 1 107 ? 2.069 7.918 13.693 1.00 91.50 107 SER A N 1
ATOM 843 C CA . SER A 1 107 ? 3.442 8.419 13.563 1.00 91.50 107 SER A CA 1
ATOM 844 C C . SER A 1 107 ? 4.441 7.280 13.349 1.00 91.50 107 SER A C 1
ATOM 846 O O . SER A 1 107 ? 5.280 7.352 12.451 1.00 91.50 107 SER A O 1
ATOM 848 N N . MET A 1 108 ? 4.278 6.185 14.097 1.00 90.62 108 MET A N 1
ATOM 849 C CA . MET A 1 108 ? 5.083 4.978 13.966 1.00 90.62 108 MET A CA 1
ATOM 850 C C . MET A 1 108 ? 4.890 4.327 12.591 1.00 90.62 108 MET A C 1
ATOM 852 O O . MET A 1 108 ? 5.867 3.991 11.922 1.00 90.62 108 MET A O 1
ATOM 856 N N . HIS A 1 109 ? 3.641 4.203 12.136 1.00 93.00 109 HIS A N 1
ATOM 857 C CA . HIS A 1 109 ? 3.315 3.654 10.822 1.00 93.00 109 HIS A CA 1
ATOM 858 C C . HIS A 1 109 ? 3.978 4.451 9.694 1.00 93.00 109 HIS A C 1
ATOM 860 O O . HIS A 1 109 ? 4.596 3.860 8.812 1.00 93.00 109 HIS A O 1
ATOM 866 N N . LEU A 1 110 ? 3.898 5.785 9.738 1.00 95.56 110 LEU A N 1
ATOM 867 C CA . LEU A 1 110 ? 4.523 6.651 8.737 1.00 95.56 110 LEU A CA 1
ATOM 868 C C . LEU A 1 110 ? 6.050 6.521 8.736 1.00 95.56 110 LEU A C 1
ATOM 870 O O . LEU A 1 110 ? 6.637 6.356 7.671 1.00 95.56 110 LEU A O 1
ATOM 874 N N . TYR A 1 111 ? 6.681 6.529 9.912 1.00 95.12 111 TYR A N 1
ATOM 875 C CA . TYR A 1 111 ? 8.136 6.422 10.046 1.00 95.12 111 TYR A CA 1
ATOM 876 C C . TYR A 1 111 ? 8.696 5.114 9.459 1.00 95.12 111 TYR A C 1
ATOM 878 O O . TYR A 1 111 ? 9.670 5.108 8.697 1.00 95.12 111 TYR A O 1
ATOM 886 N N . PHE A 1 112 ? 8.065 3.980 9.776 1.00 96.06 112 PHE A N 1
ATOM 887 C CA . PHE A 1 112 ? 8.500 2.691 9.239 1.00 96.06 112 PHE A CA 1
ATOM 888 C C . PHE A 1 112 ? 8.151 2.529 7.755 1.00 96.06 112 PHE A C 1
ATOM 890 O O . PHE A 1 112 ? 8.958 1.981 7.003 1.00 96.06 112 PHE A O 1
ATOM 897 N N . ALA A 1 113 ? 7.006 3.047 7.303 1.00 96.81 113 ALA A N 1
ATOM 898 C CA . ALA A 1 113 ? 6.646 3.022 5.887 1.00 96.81 113 ALA A CA 1
ATOM 899 C C . ALA A 1 113 ? 7.630 3.852 5.042 1.00 96.81 113 ALA A C 1
ATOM 901 O O . ALA A 1 113 ? 8.046 3.412 3.967 1.00 96.81 113 ALA A O 1
ATOM 902 N N . GLU A 1 114 ? 8.081 5.000 5.555 1.00 97.25 114 GLU A N 1
ATOM 903 C CA . GLU A 1 114 ? 9.149 5.794 4.943 1.00 97.25 114 GLU A CA 1
ATOM 904 C C . GLU A 1 114 ? 10.463 5.004 4.862 1.00 97.25 114 GLU A C 1
ATOM 906 O O . GLU A 1 114 ? 11.133 5.009 3.830 1.00 97.25 114 GLU A O 1
ATOM 911 N N . SER A 1 115 ? 10.803 4.241 5.902 1.00 97.38 115 SER A N 1
ATOM 912 C CA . SER A 1 115 ? 11.987 3.373 5.888 1.00 97.38 115 SER A CA 1
ATOM 913 C C . SER A 1 115 ? 11.899 2.276 4.815 1.00 97.38 115 SER A C 1
ATOM 915 O O . SER A 1 115 ? 12.872 2.054 4.085 1.00 97.38 115 SER A O 1
ATOM 917 N N . CYS A 1 116 ? 10.733 1.635 4.653 1.00 97.75 116 CYS A N 1
ATOM 918 C CA . CYS A 1 116 ? 10.476 0.697 3.551 1.00 97.75 116 CYS A CA 1
ATOM 919 C C . CYS A 1 116 ? 10.673 1.375 2.184 1.00 97.75 116 CYS A C 1
ATOM 921 O O . CYS A 1 116 ? 11.330 0.823 1.294 1.00 97.75 116 CYS A O 1
ATOM 923 N N . TRP A 1 117 ? 10.147 2.593 2.025 1.00 97.94 117 TRP A N 1
ATOM 924 C CA . TRP A 1 117 ? 10.268 3.382 0.801 1.00 97.94 117 TRP A CA 1
ATOM 925 C C . TRP A 1 117 ? 11.716 3.764 0.466 1.00 97.94 117 TRP A C 1
ATOM 927 O O . TRP A 1 117 ? 12.143 3.641 -0.686 1.00 97.94 117 TRP A O 1
ATOM 937 N N . LEU A 1 118 ? 12.509 4.168 1.460 1.00 97.62 118 LEU A N 1
ATOM 938 C CA . LEU A 1 118 ? 13.935 4.456 1.281 1.00 97.62 118 LEU A CA 1
ATOM 939 C C . LEU A 1 118 ? 14.711 3.206 0.847 1.00 97.62 118 LEU A C 1
ATOM 941 O O . LEU A 1 118 ? 15.568 3.282 -0.037 1.00 97.62 118 LEU A O 1
ATOM 945 N N . GLY A 1 119 ? 14.386 2.044 1.424 1.00 97.00 119 GLY A N 1
ATOM 946 C CA . GLY A 1 119 ? 14.943 0.756 1.006 1.00 97.00 119 GLY A CA 1
ATOM 947 C C . GLY A 1 119 ? 14.604 0.416 -0.448 1.00 97.00 119 GLY A C 1
ATOM 948 O O . GLY A 1 119 ? 15.482 0.015 -1.214 1.00 97.00 119 GLY A O 1
ATOM 949 N N . TYR A 1 120 ? 13.353 0.635 -0.854 1.00 96.94 120 TYR A N 1
ATOM 950 C CA . TYR A 1 120 ? 12.916 0.461 -2.238 1.00 96.94 120 TYR A CA 1
ATOM 951 C C . TYR A 1 120 ? 13.639 1.402 -3.204 1.00 96.94 120 TYR A C 1
ATOM 953 O O . TYR A 1 120 ? 14.191 0.940 -4.197 1.00 96.94 120 TYR A O 1
ATOM 961 N N . THR A 1 121 ? 13.712 2.694 -2.881 1.00 97.06 121 THR A N 1
ATOM 962 C CA . THR A 1 121 ? 14.380 3.716 -3.703 1.00 97.06 121 THR A CA 1
ATOM 963 C C . THR A 1 121 ? 15.856 3.381 -3.913 1.00 97.06 121 THR A C 1
ATOM 965 O O . THR A 1 121 ? 16.362 3.444 -5.035 1.00 97.06 121 THR A O 1
ATOM 968 N N . ARG A 1 122 ? 16.546 2.954 -2.846 1.00 97.00 122 ARG A N 1
ATOM 969 C CA . ARG A 1 122 ? 17.942 2.501 -2.917 1.00 97.00 122 ARG A CA 1
ATOM 970 C C . ARG A 1 122 ? 18.092 1.305 -3.851 1.00 97.00 122 ARG A C 1
ATOM 972 O O . ARG A 1 122 ? 18.990 1.295 -4.683 1.00 97.00 122 ARG A O 1
ATOM 979 N N . ASN A 1 123 ? 17.208 0.324 -3.742 1.00 95.25 123 ASN A N 1
ATOM 980 C CA . ASN A 1 123 ? 17.235 -0.848 -4.607 1.00 95.25 123 ASN A CA 1
ATOM 981 C C . ASN A 1 123 ? 16.919 -0.501 -6.071 1.00 95.25 123 ASN A C 1
ATOM 983 O O . ASN A 1 123 ? 17.596 -0.975 -6.973 1.00 95.25 123 ASN A O 1
ATOM 987 N N . MET A 1 124 ? 15.944 0.374 -6.318 1.00 95.06 124 MET A N 1
ATOM 988 C CA . MET A 1 124 ? 15.619 0.833 -7.671 1.00 95.06 124 MET A CA 1
ATOM 989 C C . MET A 1 124 ? 16.756 1.642 -8.304 1.00 95.06 124 MET A C 1
ATOM 991 O O . MET A 1 124 ? 16.916 1.601 -9.518 1.00 95.06 124 MET A O 1
ATOM 995 N N . SER A 1 125 ? 17.589 2.317 -7.504 1.00 94.12 125 SER A N 1
ATOM 996 C CA . SER A 1 125 ? 18.760 3.045 -8.016 1.00 94.12 125 SER A CA 1
ATOM 997 C C . SER A 1 125 ? 19.848 2.142 -8.610 1.00 94.12 125 SER A C 1
ATOM 999 O O . SER A 1 125 ? 20.674 2.623 -9.381 1.00 94.12 125 SER A O 1
ATOM 1001 N N . THR A 1 126 ? 19.854 0.840 -8.293 1.00 95.12 126 THR A N 1
ATOM 1002 C CA . THR A 1 126 ? 20.798 -0.112 -8.901 1.00 95.12 126 THR A CA 1
ATOM 1003 C C . THR A 1 126 ? 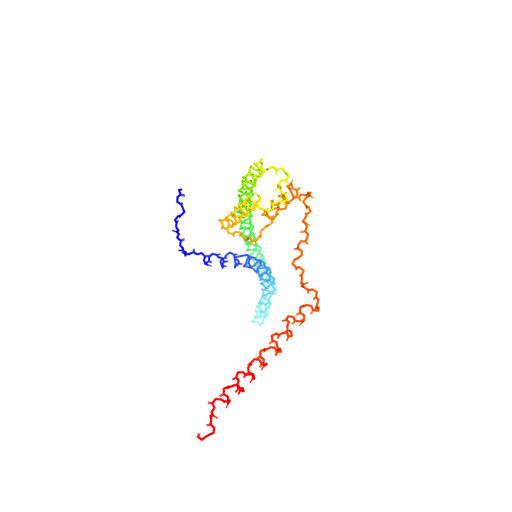20.294 -0.682 -10.226 1.00 95.12 126 THR A C 1
ATOM 1005 O O . THR A 1 126 ? 21.034 -1.395 -10.900 1.00 95.12 126 THR A O 1
ATOM 1008 N N . VAL A 1 127 ? 19.038 -0.414 -10.595 1.00 94.25 127 VAL A N 1
ATOM 1009 C CA . VAL A 1 127 ? 18.426 -0.850 -11.854 1.00 94.25 127 VAL A CA 1
ATOM 1010 C C . VAL A 1 127 ? 18.553 0.279 -12.875 1.00 94.25 127 VAL A C 1
ATOM 1012 O O . VAL A 1 127 ? 18.171 1.412 -12.587 1.00 94.25 127 VAL A O 1
ATOM 1015 N N . ASN A 1 128 ? 19.064 -0.027 -14.072 1.00 93.75 128 ASN A N 1
ATOM 1016 C CA . ASN A 1 128 ? 19.135 0.951 -15.159 1.00 93.75 128 ASN A CA 1
ATOM 1017 C C . ASN A 1 128 ? 17.726 1.437 -15.547 1.00 93.75 128 ASN A C 1
ATOM 1019 O O . ASN A 1 128 ? 16.794 0.631 -15.594 1.00 93.75 128 ASN A O 1
ATOM 1023 N N . SER A 1 129 ? 17.575 2.728 -15.854 1.00 91.44 129 SER A N 1
ATOM 1024 C CA . SER A 1 129 ? 16.267 3.337 -16.139 1.00 91.44 129 SER A CA 1
ATOM 1025 C C . SER A 1 129 ? 15.555 2.719 -17.337 1.00 91.44 129 SER A C 1
ATOM 1027 O O . SER A 1 129 ? 14.331 2.622 -17.335 1.00 91.44 129 SER A O 1
ATOM 1029 N N . ASP A 1 130 ? 16.318 2.233 -18.317 1.00 91.00 130 ASP A N 1
ATOM 1030 C CA . ASP A 1 130 ? 15.784 1.560 -19.508 1.00 91.00 130 ASP A CA 1
ATOM 1031 C C . ASP A 1 130 ? 15.031 0.267 -19.151 1.00 91.00 130 ASP A C 1
ATOM 1033 O O . ASP A 1 130 ? 14.086 -0.120 -19.833 1.00 91.00 130 ASP A O 1
ATOM 1037 N N . ASN A 1 131 ? 15.389 -0.359 -18.025 1.00 92.62 131 ASN A N 1
ATOM 1038 C CA . ASN A 1 131 ? 14.822 -1.630 -17.578 1.00 92.62 131 ASN A CA 1
ATOM 1039 C C . ASN A 1 131 ? 13.678 -1.449 -16.566 1.00 92.62 131 ASN A C 1
ATOM 1041 O O . ASN A 1 131 ? 13.144 -2.439 -16.064 1.00 92.62 131 ASN A O 1
ATOM 1045 N N . TRP A 1 132 ? 13.281 -0.214 -16.226 1.00 92.94 132 TRP A N 1
ATOM 1046 C CA . TRP A 1 132 ? 12.199 0.020 -15.256 1.00 92.94 132 TRP A CA 1
ATOM 1047 C C . TRP A 1 132 ? 10.839 -0.491 -15.736 1.00 92.94 132 TRP A C 1
ATOM 1049 O O . TRP A 1 132 ? 10.006 -0.861 -14.912 1.00 92.94 132 TRP A O 1
ATOM 1059 N N . CYS A 1 133 ? 10.620 -0.549 -17.050 1.00 92.00 133 CYS A N 1
ATOM 1060 C CA . CYS A 1 133 ? 9.370 -1.041 -17.630 1.00 92.00 133 CYS A CA 1
ATOM 1061 C C . CYS A 1 133 ? 9.331 -2.567 -17.792 1.00 92.00 133 CYS A C 1
ATOM 1063 O O . CYS A 1 133 ? 8.281 -3.128 -18.105 1.00 92.00 133 CYS A O 1
ATOM 1065 N N . GLU A 1 134 ? 10.446 -3.257 -17.548 1.00 91.56 134 GLU A N 1
ATOM 1066 C CA . GLU A 1 134 ? 10.520 -4.710 -17.632 1.00 91.56 134 GLU A CA 1
ATOM 1067 C C . GLU A 1 134 ? 10.240 -5.353 -16.270 1.00 91.56 134 GLU A C 1
ATOM 1069 O O . GLU A 1 134 ? 11.065 -5.323 -15.353 1.00 91.56 134 GLU A O 1
ATOM 1074 N N . TRP A 1 135 ? 9.080 -6.012 -16.144 1.00 90.94 135 TRP A N 1
ATOM 1075 C CA . TRP A 1 135 ? 8.647 -6.632 -14.885 1.00 90.94 135 TRP A CA 1
ATOM 1076 C C . TRP A 1 135 ? 9.683 -7.598 -14.289 1.00 90.94 135 TRP A C 1
ATOM 1078 O O . TRP A 1 135 ? 9.833 -7.670 -13.070 1.00 90.94 135 TRP A O 1
ATOM 1088 N N . HIS A 1 136 ? 10.438 -8.320 -15.124 1.00 92.31 136 HIS A N 1
ATOM 1089 C CA . HIS A 1 136 ? 11.472 -9.251 -14.665 1.00 92.31 136 HIS A CA 1
ATOM 1090 C C . HIS A 1 136 ? 12.552 -8.569 -13.806 1.00 92.31 136 HIS A C 1
ATOM 1092 O O . HIS A 1 136 ? 12.967 -9.132 -12.793 1.00 92.31 136 HIS A O 1
ATOM 1098 N N . HIS A 1 137 ? 12.951 -7.345 -14.161 1.00 92.81 137 HIS A N 1
ATOM 1099 C CA . HIS A 1 137 ? 13.993 -6.596 -13.458 1.00 92.81 137 HIS A CA 1
ATOM 1100 C C . HIS A 1 137 ? 13.494 -5.943 -12.165 1.00 92.81 137 HIS A C 1
ATOM 1102 O O . HIS A 1 137 ? 14.251 -5.824 -11.201 1.00 92.81 137 HIS A O 1
ATOM 1108 N N . ILE A 1 138 ? 12.218 -5.553 -12.113 1.00 94.69 138 ILE A N 1
ATOM 1109 C CA . ILE A 1 138 ? 11.665 -4.802 -10.977 1.00 94.69 138 ILE A CA 1
ATOM 1110 C C . ILE A 1 138 ? 10.872 -5.657 -9.979 1.00 94.69 138 ILE A C 1
ATOM 1112 O O . ILE A 1 138 ? 10.701 -5.224 -8.835 1.00 94.69 138 ILE A O 1
ATOM 1116 N N . ASN A 1 139 ? 10.405 -6.862 -10.355 1.00 94.88 139 ASN A N 1
ATOM 1117 C CA . ASN A 1 139 ? 9.449 -7.631 -9.539 1.00 94.88 139 ASN A CA 1
ATOM 1118 C C . ASN A 1 139 ? 9.942 -7.871 -8.111 1.00 94.88 139 ASN A C 1
ATOM 1120 O O . ASN A 1 139 ? 9.155 -7.802 -7.169 1.00 94.88 139 ASN A O 1
ATOM 1124 N N . ARG A 1 140 ? 11.243 -8.113 -7.935 1.00 96.38 140 ARG A N 1
ATOM 1125 C CA . ARG A 1 140 ? 11.823 -8.456 -6.641 1.00 96.38 140 ARG A CA 1
ATOM 1126 C C . ARG A 1 140 ? 11.824 -7.236 -5.736 1.00 96.38 140 ARG A C 1
ATOM 1128 O O . ARG A 1 140 ? 11.428 -7.323 -4.579 1.00 96.38 140 ARG A O 1
ATOM 1135 N N . HIS A 1 141 ? 12.238 -6.091 -6.268 1.00 96.00 141 HIS A N 1
ATOM 1136 C CA . HIS A 1 141 ? 12.284 -4.836 -5.527 1.00 96.00 141 HIS A CA 1
ATOM 1137 C C . HIS A 1 141 ? 10.880 -4.351 -5.170 1.00 96.00 141 HIS A C 1
ATOM 1139 O O . HIS A 1 141 ? 10.639 -3.982 -4.021 1.00 96.00 141 HIS A O 1
ATOM 1145 N N . TYR A 1 142 ? 9.945 -4.444 -6.116 1.00 95.88 142 TYR A N 1
ATOM 1146 C CA . TYR A 1 142 ? 8.539 -4.128 -5.886 1.00 95.88 142 TYR A CA 1
ATOM 1147 C C . TYR A 1 142 ? 7.904 -5.056 -4.839 1.00 95.88 142 TYR A C 1
ATOM 1149 O O . TYR A 1 142 ? 7.259 -4.589 -3.902 1.00 95.88 142 TYR A O 1
ATOM 1157 N N . SER A 1 143 ? 8.134 -6.369 -4.946 1.00 96.88 143 SER A N 1
ATOM 1158 C CA . SER A 1 143 ? 7.613 -7.350 -3.985 1.00 96.88 143 SER A CA 1
ATOM 1159 C C . SER A 1 143 ? 8.172 -7.114 -2.586 1.00 96.88 143 SER A C 1
ATOM 1161 O O . SER A 1 143 ? 7.415 -7.147 -1.624 1.00 96.88 143 SER A O 1
ATOM 1163 N N . ASN A 1 144 ? 9.462 -6.790 -2.465 1.00 97.38 144 ASN A N 1
ATOM 1164 C CA . ASN A 1 144 ? 10.076 -6.453 -1.181 1.00 97.38 144 ASN A CA 1
ATOM 1165 C C . ASN A 1 144 ? 9.454 -5.201 -0.546 1.00 97.38 144 ASN A C 1
ATOM 1167 O O . ASN A 1 144 ? 9.216 -5.199 0.658 1.00 97.38 144 ASN A O 1
ATOM 1171 N N . LEU A 1 145 ? 9.167 -4.150 -1.329 1.00 97.38 145 LEU A N 1
ATOM 1172 C CA . LEU A 1 145 ? 8.442 -2.976 -0.824 1.00 97.38 145 LEU A CA 1
ATOM 1173 C C . LEU A 1 145 ? 7.061 -3.383 -0.306 1.00 97.38 145 LEU A C 1
ATOM 1175 O O . LEU A 1 145 ? 6.665 -2.986 0.788 1.00 97.38 145 LEU A O 1
ATOM 1179 N N . ARG A 1 146 ? 6.338 -4.185 -1.091 1.00 96.69 146 ARG A N 1
ATOM 1180 C CA . ARG A 1 146 ? 4.973 -4.597 -0.771 1.00 96.69 146 ARG A CA 1
ATOM 1181 C C . ARG A 1 146 ? 4.923 -5.466 0.489 1.00 96.69 146 ARG A C 1
ATOM 1183 O O . ARG A 1 146 ? 4.097 -5.191 1.347 1.00 96.69 146 ARG A O 1
ATOM 1190 N N . ILE A 1 147 ? 5.848 -6.417 0.630 1.00 97.44 147 ILE A N 1
ATOM 1191 C CA . ILE A 1 147 ? 6.019 -7.245 1.835 1.00 97.44 147 ILE A CA 1
ATOM 1192 C C . ILE A 1 147 ? 6.393 -6.375 3.040 1.00 97.44 147 ILE A C 1
ATOM 1194 O O . ILE A 1 147 ? 5.754 -6.486 4.072 1.00 97.44 147 ILE A O 1
ATOM 1198 N N . CYS A 1 148 ? 7.340 -5.439 2.907 1.00 97.81 148 CYS A N 1
ATOM 1199 C CA . CYS A 1 148 ? 7.727 -4.543 4.008 1.00 97.81 148 CYS A CA 1
ATOM 1200 C C . CYS A 1 148 ? 6.537 -3.730 4.550 1.00 97.81 148 CYS A C 1
ATOM 1202 O O . CYS A 1 148 ? 6.378 -3.580 5.760 1.00 97.81 148 CYS A O 1
ATOM 1204 N N . LEU A 1 149 ? 5.676 -3.225 3.658 1.00 96.81 149 LEU A N 1
ATOM 1205 C CA . LEU A 1 149 ? 4.463 -2.489 4.034 1.00 96.81 149 LEU A CA 1
ATOM 1206 C C . LEU A 1 149 ? 3.375 -3.401 4.627 1.00 96.81 149 LEU A C 1
ATOM 1208 O O . LEU A 1 149 ? 2.627 -2.967 5.503 1.00 96.81 149 LEU A O 1
ATOM 1212 N N . GLU A 1 150 ? 3.271 -4.639 4.146 1.00 96.56 150 GLU A N 1
ATOM 1213 C CA . GLU A 1 150 ? 2.329 -5.646 4.642 1.00 96.56 150 GLU A CA 1
ATOM 1214 C C . GLU A 1 150 ? 2.724 -6.140 6.041 1.00 96.56 150 GLU A C 1
ATOM 1216 O O . GLU A 1 150 ? 1.897 -6.096 6.951 1.00 96.56 150 GLU A O 1
ATOM 1221 N N . ASP A 1 151 ? 3.999 -6.469 6.250 1.00 96.56 151 ASP A N 1
ATOM 1222 C CA . ASP A 1 151 ? 4.566 -6.844 7.549 1.00 96.56 151 ASP A CA 1
ATOM 1223 C C . ASP A 1 151 ? 4.396 -5.712 8.568 1.00 96.56 151 ASP A C 1
ATOM 1225 O O . ASP A 1 151 ? 4.013 -5.942 9.715 1.00 96.56 151 ASP A O 1
ATOM 1229 N N . LEU A 1 152 ? 4.627 -4.461 8.154 1.00 94.94 152 LEU A N 1
ATOM 1230 C CA . LEU A 1 152 ? 4.407 -3.295 9.007 1.00 94.94 152 LEU A CA 1
ATOM 1231 C C . LEU A 1 152 ? 2.936 -3.158 9.419 1.00 94.94 152 LEU A C 1
ATOM 1233 O O . LEU A 1 152 ? 2.644 -2.893 10.589 1.00 94.94 152 LEU A O 1
ATOM 1237 N N . ALA A 1 153 ? 2.009 -3.351 8.478 1.00 93.06 153 ALA A N 1
ATOM 1238 C CA . ALA A 1 153 ? 0.585 -3.356 8.783 1.00 93.06 153 ALA A CA 1
ATOM 1239 C C . ALA A 1 153 ? 0.238 -4.500 9.748 1.00 93.06 153 ALA A C 1
ATOM 1241 O O . ALA A 1 153 ? -0.497 -4.274 10.707 1.00 93.06 153 ALA A O 1
ATOM 1242 N N . GLU A 1 154 ? 0.816 -5.689 9.573 1.00 93.19 154 GLU A N 1
ATOM 1243 C CA . GLU A 1 154 ? 0.614 -6.815 10.486 1.00 93.19 154 GLU A CA 1
ATOM 1244 C C . GLU A 1 154 ? 1.150 -6.528 11.899 1.00 93.19 154 GLU A C 1
ATOM 1246 O O . GLU A 1 154 ? 0.443 -6.768 12.882 1.00 93.19 154 GLU A O 1
ATOM 1251 N N . ILE A 1 155 ? 2.357 -5.964 12.021 1.00 91.44 155 ILE A N 1
ATOM 1252 C CA . ILE A 1 155 ? 2.982 -5.599 13.306 1.00 91.44 155 ILE A CA 1
ATOM 1253 C C . ILE A 1 155 ? 2.121 -4.579 14.058 1.00 91.44 155 ILE A C 1
ATOM 1255 O O . ILE A 1 155 ? 1.899 -4.715 15.264 1.00 91.44 155 ILE A O 1
ATOM 1259 N N . LEU A 1 156 ? 1.600 -3.578 13.345 1.00 89.50 156 LEU A N 1
ATOM 1260 C CA . LEU A 1 156 ? 0.734 -2.541 13.912 1.00 89.50 156 LEU A CA 1
ATOM 1261 C C . LEU A 1 156 ? -0.740 -2.968 14.012 1.00 89.50 156 LEU A C 1
ATOM 1263 O O . LEU A 1 156 ? -1.567 -2.190 14.483 1.00 89.50 156 LEU A O 1
ATOM 1267 N N . ASN A 1 157 ? -1.076 -4.201 13.612 1.00 86.62 157 ASN A N 1
ATOM 1268 C CA . ASN A 1 157 ? -2.440 -4.738 13.545 1.00 86.62 157 ASN A CA 1
ATOM 1269 C C . ASN A 1 157 ? -3.408 -3.865 12.722 1.00 86.62 157 ASN A C 1
ATOM 1271 O O . ASN A 1 157 ? -4.591 -3.738 13.043 1.00 86.62 157 ASN A O 1
ATOM 1275 N N . LEU A 1 158 ? -2.902 -3.264 11.649 1.00 88.75 158 LEU A N 1
ATOM 1276 C CA . LEU A 1 158 ? -3.660 -2.495 10.672 1.00 88.75 158 LEU A CA 1
ATOM 1277 C C . LEU A 1 158 ? -4.084 -3.396 9.508 1.00 88.75 158 LEU A C 1
ATOM 1279 O O . LEU A 1 158 ? -3.404 -4.355 9.151 1.00 88.75 158 LEU A O 1
ATOM 1283 N N . ALA A 1 159 ? -5.216 -3.075 8.883 1.00 89.69 159 ALA A N 1
ATOM 1284 C CA . ALA A 1 159 ? -5.637 -3.771 7.675 1.00 89.69 159 ALA A CA 1
ATOM 1285 C C . ALA A 1 159 ? -4.681 -3.468 6.508 1.00 89.69 159 ALA A C 1
ATOM 1287 O O . ALA A 1 159 ? -4.186 -2.347 6.366 1.00 89.69 159 ALA A O 1
ATOM 1288 N N . PHE A 1 160 ? -4.462 -4.462 5.649 1.00 91.56 160 PHE A N 1
ATOM 1289 C CA . PHE A 1 160 ? -3.792 -4.300 4.366 1.00 91.56 160 PHE A CA 1
ATOM 1290 C C . PHE A 1 160 ? -4.765 -4.705 3.246 1.00 91.56 160 PHE A C 1
ATOM 1292 O O . PHE A 1 160 ? -5.400 -5.755 3.363 1.00 91.56 160 PHE A O 1
ATOM 1299 N N . PRO A 1 161 ? -4.907 -3.916 2.168 1.00 93.06 161 PRO A N 1
ATOM 1300 C CA . PRO A 1 161 ? -4.220 -2.652 1.891 1.00 93.06 161 PRO A CA 1
ATOM 1301 C C . PRO A 1 161 ? -4.729 -1.480 2.753 1.00 93.06 161 PRO A C 1
ATOM 1303 O O . PRO A 1 161 ? -5.893 -1.435 3.143 1.00 93.06 161 PRO A O 1
ATOM 1306 N N . ASN A 1 162 ? -3.852 -0.507 3.019 1.00 92.25 162 ASN A N 1
ATOM 1307 C CA . ASN A 1 162 ? -4.177 0.746 3.711 1.00 92.25 162 ASN A CA 1
ATOM 1308 C C . ASN A 1 162 ? -3.770 1.978 2.883 1.00 92.25 162 ASN A C 1
ATOM 1310 O O . ASN A 1 162 ? -3.077 1.868 1.870 1.00 92.25 162 ASN A O 1
ATOM 1314 N N . ASN A 1 163 ? -4.213 3.165 3.311 1.00 94.00 163 ASN A N 1
ATOM 1315 C CA . ASN A 1 163 ? -3.962 4.421 2.598 1.00 94.00 163 ASN A CA 1
ATOM 1316 C C . ASN A 1 163 ? -2.467 4.773 2.504 1.00 94.00 163 ASN A C 1
ATOM 1318 O O . ASN A 1 163 ? -2.020 5.219 1.451 1.00 94.00 163 ASN A O 1
ATOM 1322 N N . ILE A 1 164 ? -1.691 4.549 3.567 1.00 94.06 164 ILE A N 1
ATOM 1323 C CA . ILE A 1 164 ? -0.250 4.833 3.605 1.00 94.06 164 ILE A CA 1
ATOM 1324 C C . ILE A 1 164 ? 0.498 3.927 2.622 1.00 94.06 164 ILE A C 1
ATOM 1326 O O . ILE A 1 164 ? 1.243 4.424 1.778 1.00 94.06 164 ILE A O 1
ATOM 1330 N N . ALA A 1 165 ? 0.239 2.620 2.653 1.00 95.19 165 ALA A N 1
ATOM 1331 C CA . ALA A 1 165 ? 0.824 1.664 1.723 1.00 95.19 165 ALA A CA 1
ATOM 1332 C C . ALA A 1 165 ? 0.450 1.988 0.270 1.00 95.19 165 ALA A C 1
ATOM 1334 O O . ALA A 1 165 ? 1.323 2.027 -0.598 1.00 95.19 165 ALA A O 1
ATOM 1335 N N . ASN A 1 166 ? -0.825 2.293 0.007 1.00 96.06 166 ASN A N 1
ATOM 1336 C CA . ASN A 1 166 ? -1.275 2.687 -1.325 1.00 96.06 166 ASN A CA 1
ATOM 1337 C C . ASN A 1 166 ? -0.568 3.960 -1.814 1.00 96.06 166 ASN A C 1
ATOM 1339 O O . ASN A 1 166 ? -0.163 4.024 -2.971 1.00 96.06 166 ASN A O 1
ATOM 1343 N N . ASN A 1 167 ? -0.361 4.951 -0.942 1.00 96.75 167 ASN A N 1
ATOM 1344 C CA . ASN A 1 167 ? 0.354 6.175 -1.301 1.00 96.75 167 ASN A CA 1
ATOM 1345 C C . ASN A 1 167 ? 1.795 5.891 -1.742 1.00 96.75 167 ASN A C 1
ATOM 1347 O O . ASN A 1 167 ? 2.209 6.408 -2.778 1.00 96.75 167 ASN A O 1
ATOM 1351 N N . TYR A 1 168 ? 2.539 5.054 -1.013 1.00 96.44 168 TYR A N 1
ATOM 1352 C CA . TYR A 1 168 ? 3.912 4.695 -1.390 1.00 96.44 168 TYR A CA 1
ATOM 1353 C C . TYR A 1 168 ? 3.977 3.839 -2.657 1.00 96.44 168 TYR A C 1
ATOM 1355 O O . TYR A 1 168 ? 4.827 4.080 -3.513 1.00 96.44 168 TYR A O 1
ATOM 1363 N N . ILE A 1 169 ? 3.055 2.890 -2.832 1.00 96.00 169 ILE A N 1
ATOM 1364 C CA . ILE A 1 169 ? 2.967 2.101 -4.069 1.00 96.00 169 ILE A CA 1
ATOM 1365 C C . ILE A 1 169 ? 2.708 3.025 -5.267 1.00 96.00 169 ILE A C 1
ATOM 1367 O O . ILE A 1 169 ? 3.440 2.988 -6.256 1.00 96.00 169 ILE A O 1
ATOM 1371 N N . MET A 1 170 ? 1.718 3.915 -5.160 1.00 95.88 170 MET A N 1
ATOM 1372 C CA . MET A 1 170 ? 1.384 4.873 -6.219 1.00 95.88 170 MET A CA 1
ATOM 1373 C C . MET A 1 170 ? 2.504 5.887 -6.467 1.00 95.88 170 MET A C 1
ATOM 1375 O O . MET A 1 170 ? 2.723 6.289 -7.610 1.00 95.88 170 MET A O 1
ATOM 1379 N N . MET A 1 171 ? 3.239 6.283 -5.426 1.00 96.44 171 MET A N 1
ATOM 1380 C CA . MET A 1 171 ? 4.451 7.088 -5.564 1.00 96.44 171 MET A CA 1
ATOM 1381 C C . MET A 1 171 ? 5.491 6.347 -6.411 1.00 96.44 171 MET A C 1
ATOM 1383 O O . MET A 1 171 ? 5.996 6.921 -7.368 1.00 96.44 171 MET A O 1
ATOM 1387 N N . GLY A 1 172 ? 5.713 5.053 -6.160 1.00 95.00 172 GLY A N 1
ATOM 1388 C CA . GLY A 1 172 ? 6.545 4.186 -7.001 1.00 95.00 172 GLY A CA 1
ATOM 1389 C C . GLY A 1 172 ? 6.137 4.205 -8.472 1.00 95.00 172 GLY A C 1
ATOM 1390 O O . GLY A 1 172 ? 6.983 4.444 -9.335 1.00 95.00 172 GLY A O 1
ATOM 1391 N N . HIS A 1 173 ? 4.842 4.044 -8.755 1.00 94.62 173 HIS A N 1
ATOM 1392 C CA . HIS A 1 173 ? 4.322 4.113 -10.124 1.00 94.62 173 HIS A CA 1
ATOM 1393 C C . HIS A 1 173 ? 4.593 5.459 -10.800 1.00 94.62 173 HIS A C 1
ATOM 1395 O O . HIS A 1 173 ? 5.024 5.491 -11.950 1.00 94.62 173 HIS A O 1
ATOM 1401 N N . ARG A 1 174 ? 4.387 6.571 -10.092 1.00 95.00 174 ARG A N 1
ATOM 1402 C CA . ARG A 1 174 ? 4.613 7.917 -10.642 1.00 95.00 174 ARG A CA 1
ATOM 1403 C C . ARG A 1 174 ? 6.093 8.258 -10.801 1.00 95.00 174 ARG A C 1
ATOM 1405 O O . ARG A 1 174 ? 6.432 9.018 -11.698 1.00 95.00 174 ARG A O 1
ATOM 1412 N N . THR A 1 175 ? 6.959 7.728 -9.942 1.00 94.75 175 THR A N 1
ATOM 1413 C CA . THR A 1 175 ? 8.396 8.024 -9.969 1.00 94.75 175 THR A CA 1
ATOM 1414 C C . THR A 1 175 ? 9.140 7.176 -10.998 1.00 94.75 175 THR A C 1
ATOM 1416 O O . THR A 1 175 ? 9.954 7.718 -11.738 1.00 94.75 175 THR A O 1
ATOM 1419 N N . TYR A 1 176 ? 8.865 5.871 -11.068 1.00 94.56 176 TYR A N 1
ATOM 1420 C CA . TYR A 1 176 ? 9.648 4.939 -11.892 1.00 94.56 176 TYR A CA 1
ATOM 1421 C C . TYR A 1 176 ? 8.924 4.477 -13.157 1.00 94.56 176 TYR A C 1
ATOM 1423 O O . TYR A 1 176 ? 9.577 4.142 -14.140 1.00 94.56 176 TYR A O 1
ATOM 1431 N N . PHE A 1 177 ? 7.587 4.460 -13.155 1.00 93.44 177 PHE A N 1
ATOM 1432 C CA . PHE A 1 177 ? 6.799 3.800 -14.206 1.00 93.44 177 PHE A CA 1
ATOM 1433 C C . PHE A 1 177 ? 5.942 4.762 -15.037 1.00 93.44 177 PHE A C 1
ATOM 1435 O O . PHE A 1 177 ? 5.113 4.317 -15.824 1.00 93.44 177 PHE A O 1
ATOM 1442 N N . ILE A 1 178 ? 6.141 6.078 -14.907 1.00 91.19 178 ILE A N 1
ATOM 1443 C CA . ILE A 1 178 ? 5.317 7.093 -15.587 1.00 91.19 178 ILE A CA 1
ATOM 1444 C C . ILE A 1 178 ? 5.390 7.020 -17.119 1.00 91.19 178 ILE A C 1
ATOM 1446 O O . ILE A 1 178 ? 4.407 7.312 -17.792 1.00 91.19 178 ILE A O 1
ATOM 1450 N N . ASN A 1 179 ? 6.534 6.593 -17.658 1.00 90.31 179 ASN A N 1
ATOM 1451 C CA . ASN A 1 179 ? 6.766 6.463 -19.099 1.00 90.31 179 ASN A CA 1
ATOM 1452 C C . ASN A 1 179 ? 6.590 5.025 -19.603 1.00 90.31 179 ASN A C 1
ATOM 1454 O O . ASN A 1 179 ? 6.835 4.748 -20.777 1.00 90.31 179 ASN A O 1
ATOM 1458 N N . CYS A 1 180 ? 6.188 4.097 -18.734 1.00 89.25 180 CYS A N 1
ATOM 1459 C CA . CYS A 1 180 ? 5.996 2.715 -19.131 1.00 89.25 180 CYS A CA 1
ATOM 1460 C C . CYS A 1 180 ? 4.639 2.562 -19.808 1.00 89.25 180 CYS A C 1
ATOM 1462 O O . CYS A 1 180 ? 3.586 2.699 -19.190 1.00 89.25 180 CYS A O 1
ATOM 1464 N N . THR A 1 181 ? 4.674 2.240 -21.094 1.00 83.56 181 THR A N 1
ATOM 1465 C CA . THR A 1 181 ? 3.513 1.726 -21.810 1.00 83.56 181 THR A CA 1
ATOM 1466 C C . THR A 1 181 ? 3.520 0.220 -21.634 1.00 83.56 181 THR A C 1
ATOM 1468 O O . THR A 1 181 ? 4.432 -0.461 -22.093 1.00 83.56 181 THR A O 1
ATOM 1471 N N . LEU A 1 182 ? 2.523 -0.322 -20.934 1.00 71.56 182 LEU A N 1
ATOM 1472 C CA . LEU A 1 182 ? 2.287 -1.754 -21.033 1.00 71.56 182 LEU A CA 1
ATOM 1473 C C . LEU A 1 182 ? 1.817 -2.004 -22.471 1.00 71.56 182 LEU A C 1
ATOM 1475 O O . LEU A 1 182 ? 0.775 -1.451 -22.841 1.00 71.56 182 LEU A O 1
ATOM 1479 N N . PRO A 1 183 ? 2.509 -2.825 -23.284 1.00 61.75 183 PRO A N 1
ATOM 1480 C CA . PRO A 1 183 ? 1.800 -3.512 -24.341 1.00 61.75 183 PRO A CA 1
ATOM 1481 C C . PRO A 1 183 ? 0.717 -4.284 -23.604 1.00 61.75 183 PRO A C 1
ATOM 1483 O O . PRO A 1 183 ? 0.997 -5.147 -22.771 1.00 61.75 183 PRO A O 1
ATOM 1486 N N . PHE A 1 184 ? -0.515 -3.844 -23.789 1.00 55.59 184 PHE A N 1
ATOM 1487 C CA . PHE A 1 184 ? -1.671 -4.473 -23.207 1.00 55.59 184 PHE A CA 1
ATOM 1488 C C . PHE A 1 184 ? -1.744 -5.872 -23.810 1.00 55.59 184 PHE A C 1
ATOM 1490 O O . PHE A 1 184 ? -2.352 -6.092 -24.852 1.00 55.59 184 PHE A O 1
ATOM 1497 N N . GLN A 1 185 ? -1.072 -6.827 -23.169 1.00 56.44 185 GLN A N 1
ATOM 1498 C CA . GLN A 1 185 ? -1.448 -8.218 -23.256 1.00 56.44 185 GLN A CA 1
ATOM 1499 C C . GLN A 1 185 ? -2.709 -8.300 -22.409 1.00 56.44 185 GLN A C 1
ATOM 1501 O O . GLN A 1 185 ? -2.688 -8.720 -21.252 1.00 56.44 185 GLN A O 1
ATOM 1506 N N . GLU A 1 186 ? -3.795 -7.762 -22.961 1.00 56.66 186 GLU A N 1
ATOM 1507 C CA . GLU A 1 186 ? -5.122 -8.066 -22.485 1.00 56.66 186 GLU A CA 1
ATOM 1508 C C . GLU A 1 186 ? -5.128 -9.583 -22.335 1.00 56.66 186 GLU A C 1
ATOM 1510 O O . GLU A 1 186 ? -4.847 -10.322 -23.286 1.00 56.66 186 GLU A O 1
ATOM 1515 N N . LEU A 1 187 ? -5.432 -10.067 -21.137 1.00 57.22 187 LEU A N 1
ATOM 1516 C CA . LEU A 1 187 ? -6.117 -11.341 -21.030 1.00 57.22 187 LEU A CA 1
ATOM 1517 C C . LEU A 1 187 ? -7.497 -11.097 -21.664 1.00 57.22 187 LEU A C 1
ATOM 1519 O O . LEU A 1 187 ? -8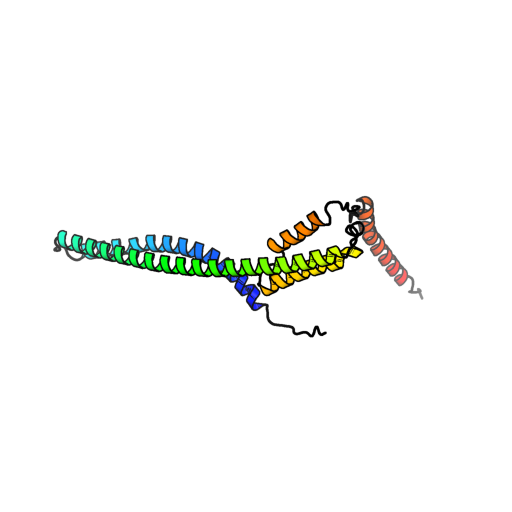.503 -10.993 -20.975 1.00 57.22 187 LEU A O 1
ATOM 1523 N N . ALA A 1 188 ? -7.501 -10.842 -22.974 1.00 63.31 188 ALA A N 1
ATOM 1524 C CA . ALA A 1 188 ? -8.692 -10.641 -23.751 1.00 63.31 188 ALA A CA 1
ATOM 1525 C C . ALA A 1 188 ? -9.350 -11.996 -23.747 1.00 63.31 188 ALA A C 1
ATOM 1527 O O . ALA A 1 188 ? -8.738 -12.998 -24.145 1.00 63.31 188 ALA A O 1
ATOM 1528 N N . ASP A 1 189 ? -10.587 -12.018 -23.274 1.00 74.75 189 ASP A N 1
ATOM 1529 C CA . ASP A 1 189 ? -11.436 -13.154 -23.533 1.00 74.75 189 ASP A CA 1
ATOM 1530 C C . ASP A 1 189 ? -11.367 -13.437 -25.041 1.00 74.75 189 ASP A C 1
ATOM 1532 O O . ASP A 1 189 ? -11.436 -12.505 -25.857 1.00 74.75 189 ASP A O 1
ATOM 1536 N N . PRO A 1 190 ? -11.143 -14.701 -25.440 1.00 77.75 190 PRO A N 1
ATOM 1537 C CA . PRO A 1 190 ? -11.107 -15.036 -26.848 1.00 77.75 190 PRO A CA 1
ATOM 1538 C C . PRO A 1 190 ? -12.429 -14.569 -27.473 1.00 77.75 190 PRO A C 1
ATOM 1540 O O . PRO A 1 190 ? -13.475 -14.669 -26.824 1.00 77.75 190 PRO A O 1
ATOM 1543 N N . PRO A 1 191 ? -12.410 -14.044 -28.709 1.00 84.44 191 PRO A N 1
ATOM 1544 C CA . PRO A 1 191 ? -13.601 -13.474 -29.320 1.00 84.44 191 PRO A CA 1
ATOM 1545 C C . PRO A 1 191 ? -14.776 -14.458 -29.253 1.00 84.44 191 PRO A C 1
ATOM 1547 O O . PRO A 1 191 ? -14.580 -15.669 -29.354 1.00 84.44 191 PRO A O 1
ATOM 1550 N N . GLU A 1 192 ? -15.993 -13.935 -29.080 1.00 86.44 192 GLU A N 1
ATOM 1551 C CA . GLU A 1 192 ? -17.200 -14.674 -28.655 1.00 86.44 192 GLU A CA 1
ATOM 1552 C C . GLU A 1 192 ? -17.410 -16.027 -29.362 1.00 86.44 192 GLU A C 1
ATOM 1554 O O . GLU A 1 192 ? -17.764 -17.026 -28.738 1.00 86.44 192 GLU A O 1
ATOM 1559 N N . HIS A 1 193 ? -17.118 -16.092 -30.661 1.00 86.56 193 HIS A N 1
ATOM 1560 C CA . HIS A 1 193 ? -17.234 -17.307 -31.467 1.00 86.56 193 HIS A CA 1
ATOM 1561 C C . HIS A 1 193 ? -16.274 -18.433 -31.039 1.00 86.56 193 HIS A C 1
ATOM 1563 O O . HIS A 1 193 ? -16.651 -19.604 -31.078 1.00 86.56 193 HIS A O 1
ATOM 1569 N N . ILE A 1 194 ? -15.051 -18.103 -30.612 1.00 90.88 194 ILE A N 1
ATOM 1570 C CA . ILE A 1 194 ? -14.065 -19.073 -30.112 1.00 90.88 194 ILE A CA 1
ATOM 1571 C C . ILE A 1 194 ? -14.487 -19.571 -28.733 1.00 90.88 194 ILE A C 1
ATOM 1573 O O . ILE A 1 194 ? -14.450 -20.775 -28.485 1.00 90.88 194 ILE A O 1
ATOM 1577 N N . LEU A 1 195 ? -14.936 -18.669 -27.856 1.00 91.12 195 LEU A N 1
ATOM 1578 C CA . LEU A 1 195 ? -15.446 -19.026 -26.533 1.00 91.12 195 LEU A CA 1
ATOM 1579 C C . LEU A 1 195 ? -16.642 -19.985 -26.643 1.00 91.12 195 LEU A C 1
ATOM 1581 O O . LEU A 1 195 ? -16.677 -21.024 -25.983 1.00 91.12 195 LEU A O 1
ATOM 1585 N N . LEU A 1 196 ? -17.586 -19.678 -27.535 1.00 91.88 196 LEU A N 1
ATOM 1586 C CA . LEU A 1 196 ? -18.762 -20.507 -27.785 1.00 91.88 196 LEU A CA 1
ATOM 1587 C C . LEU A 1 196 ? -18.382 -21.872 -28.374 1.00 91.88 196 LEU A C 1
ATOM 1589 O O . LEU A 1 196 ? -18.914 -22.893 -27.937 1.00 91.88 196 LEU A O 1
ATOM 1593 N N . ALA A 1 197 ? -17.418 -21.924 -29.297 1.00 93.19 197 ALA A N 1
ATOM 1594 C CA . ALA A 1 197 ? -16.885 -23.188 -29.801 1.00 93.19 197 ALA A CA 1
ATOM 1595 C C . ALA A 1 197 ? -16.239 -24.026 -28.682 1.00 93.19 197 ALA A C 1
ATOM 1597 O O . ALA A 1 197 ? -16.467 -25.235 -28.618 1.00 93.19 197 ALA A O 1
ATOM 1598 N N . LEU A 1 198 ? -15.498 -23.390 -27.766 1.00 92.06 198 LEU A N 1
ATOM 1599 C CA . LEU A 1 198 ? -14.873 -24.055 -26.619 1.00 92.06 198 LEU A CA 1
ATOM 1600 C C . LEU A 1 198 ? -15.903 -24.641 -25.643 1.00 92.06 198 LEU A C 1
ATOM 1602 O O . LEU A 1 198 ? -15.637 -25.671 -25.030 1.00 92.06 198 LEU A O 1
ATOM 1606 N N . ILE A 1 199 ? -17.074 -24.008 -25.512 1.00 94.94 199 ILE A N 1
ATOM 1607 C CA . ILE A 1 199 ? -18.188 -24.484 -24.677 1.00 94.94 199 ILE A CA 1
ATOM 1608 C C . ILE A 1 199 ? -18.964 -25.609 -25.381 1.00 94.94 199 ILE A C 1
ATOM 1610 O O . ILE A 1 199 ? -19.290 -26.620 -24.758 1.00 94.94 199 ILE A O 1
ATOM 1614 N N . LEU A 1 200 ? -19.245 -25.478 -26.681 1.00 95.12 200 LEU A N 1
ATOM 1615 C CA . LEU A 1 200 ? -20.004 -26.482 -27.440 1.00 95.12 200 LEU A CA 1
ATOM 1616 C C . LEU A 1 200 ? -19.202 -27.759 -27.739 1.00 95.12 200 LEU A C 1
ATOM 1618 O O . LEU A 1 200 ? -19.784 -28.844 -27.847 1.00 95.12 200 LEU A O 1
ATOM 1622 N N . ALA A 1 201 ? -17.876 -27.661 -27.853 1.00 95.19 201 ALA A N 1
ATOM 1623 C CA . ALA A 1 201 ? -17.002 -28.806 -28.094 1.00 95.19 201 ALA A CA 1
ATOM 1624 C C . ALA A 1 201 ? -17.160 -29.918 -27.032 1.00 95.19 201 ALA A C 1
ATOM 1626 O O . ALA A 1 201 ? -17.524 -31.031 -27.408 1.00 95.19 201 ALA A O 1
ATOM 1627 N N . PRO A 1 202 ? -16.987 -29.683 -25.716 1.00 92.50 202 PRO A N 1
ATOM 1628 C CA . PRO A 1 202 ? -17.173 -30.730 -24.713 1.00 92.50 202 PRO A CA 1
ATOM 1629 C C . PRO A 1 202 ? -18.624 -31.228 -24.645 1.00 92.50 202 PRO A C 1
ATOM 1631 O O . PRO A 1 202 ? -18.841 -32.426 -24.470 1.00 92.50 202 PRO A O 1
ATOM 1634 N N . ILE A 1 203 ? -19.618 -30.357 -24.857 1.00 95.62 203 ILE A N 1
ATOM 1635 C CA . ILE A 1 203 ? -21.042 -30.737 -24.839 1.00 95.62 203 ILE A CA 1
ATOM 1636 C C . ILE A 1 203 ? -21.371 -31.744 -25.951 1.00 95.62 203 ILE A C 1
ATOM 1638 O O . ILE A 1 203 ? -22.184 -32.639 -25.739 1.00 95.62 203 ILE A O 1
ATOM 1642 N N . SER A 1 204 ? -20.740 -31.630 -27.121 1.00 94.00 204 SER A N 1
ATOM 1643 C CA . SER A 1 204 ? -20.972 -32.534 -28.258 1.00 94.00 204 SER A CA 1
ATOM 1644 C C . SER A 1 204 ? -20.057 -33.763 -28.251 1.00 94.00 204 SER A C 1
ATOM 1646 O O . SER A 1 204 ? -20.507 -34.876 -28.533 1.00 94.00 204 SER A O 1
ATOM 1648 N N . ILE A 1 205 ? -18.786 -33.592 -27.881 1.00 95.12 205 ILE A N 1
ATOM 1649 C CA . ILE A 1 205 ? -17.775 -34.656 -27.922 1.00 95.12 205 ILE A CA 1
ATOM 1650 C C . ILE A 1 205 ? -18.017 -35.700 -26.825 1.00 95.12 205 ILE A C 1
ATOM 1652 O O . ILE A 1 205 ? -17.922 -36.897 -27.095 1.00 95.12 205 ILE A O 1
ATOM 1656 N N . ILE A 1 206 ? -18.365 -35.286 -25.602 1.00 95.12 206 ILE A N 1
ATOM 1657 C CA . ILE A 1 206 ? -18.571 -36.209 -24.473 1.00 95.12 206 ILE A CA 1
ATOM 1658 C C . ILE A 1 206 ? -19.679 -37.246 -24.759 1.00 95.12 206 ILE A C 1
ATOM 1660 O O . ILE A 1 206 ? -19.383 -38.442 -24.685 1.00 95.12 206 ILE A O 1
ATOM 1664 N N . PRO A 1 207 ? -20.926 -36.877 -25.125 1.00 91.50 207 PRO A N 1
ATOM 1665 C CA . PRO A 1 207 ? -21.972 -37.865 -25.405 1.00 91.50 207 PRO A CA 1
ATOM 1666 C C . PRO A 1 207 ? -21.659 -38.721 -26.639 1.00 91.50 207 PRO A C 1
ATOM 1668 O O . PRO A 1 207 ? -21.989 -39.910 -26.662 1.00 91.50 207 PRO A O 1
ATOM 1671 N N . PHE A 1 208 ? -20.974 -38.167 -27.642 1.00 93.50 208 PHE A N 1
ATOM 1672 C CA . PHE A 1 208 ? -20.516 -38.933 -28.800 1.00 93.50 208 PHE A CA 1
ATOM 1673 C C . PHE A 1 208 ? -19.523 -40.035 -28.399 1.00 93.50 208 PHE A C 1
ATOM 1675 O O . PHE A 1 208 ? -19.701 -41.199 -28.753 1.00 93.50 208 PHE A O 1
ATOM 1682 N N . LEU A 1 209 ? -18.517 -39.711 -27.585 1.00 92.56 209 LEU A N 1
ATOM 1683 C CA . LEU A 1 209 ? -17.560 -40.703 -27.092 1.00 92.56 209 LEU A CA 1
ATOM 1684 C C . LEU A 1 209 ? -18.228 -41.741 -26.177 1.00 92.56 209 LEU A C 1
ATOM 1686 O O . LEU A 1 209 ? -17.965 -42.935 -26.317 1.00 92.56 209 LEU A O 1
ATOM 1690 N N . VAL A 1 210 ? -19.132 -41.317 -25.288 1.00 94.50 210 VAL A N 1
ATOM 1691 C CA . VAL A 1 210 ? -19.879 -42.228 -24.401 1.00 94.50 210 VAL A CA 1
ATOM 1692 C C . VAL A 1 210 ? -20.722 -43.214 -25.211 1.00 94.50 210 VAL A C 1
ATOM 1694 O O . VAL A 1 210 ? -20.673 -44.418 -24.957 1.00 94.50 210 VAL A O 1
ATOM 1697 N N . THR A 1 211 ? -21.460 -42.737 -26.218 1.00 89.94 211 THR A N 1
ATOM 1698 C CA . THR A 1 211 ? -22.263 -43.614 -27.088 1.00 89.94 211 THR A CA 1
ATOM 1699 C C . THR A 1 211 ? -21.388 -44.574 -27.886 1.00 89.94 211 THR A C 1
ATOM 1701 O O . THR A 1 211 ? -21.715 -45.758 -27.959 1.00 89.94 211 THR A O 1
ATOM 1704 N N . LEU A 1 212 ? -20.241 -44.127 -28.405 1.00 89.31 212 LEU A N 1
ATOM 1705 C CA . LEU A 1 212 ? -19.286 -45.006 -29.084 1.00 89.31 212 LEU A CA 1
ATOM 1706 C C . LEU A 1 212 ? -18.740 -46.107 -28.166 1.00 89.31 212 LEU A C 1
ATOM 1708 O O . LEU A 1 212 ? -18.714 -47.269 -28.573 1.00 89.31 212 LEU A O 1
ATOM 1712 N N . VAL A 1 213 ? -18.346 -45.780 -26.933 1.00 91.19 213 VAL A N 1
ATOM 1713 C CA . VAL A 1 213 ? -17.838 -46.763 -25.958 1.00 91.19 213 VAL A CA 1
ATOM 1714 C C . VAL A 1 213 ? -18.921 -47.777 -25.578 1.00 91.19 213 VAL A C 1
ATOM 1716 O O . VAL A 1 213 ? -18.651 -48.978 -25.531 1.00 91.19 213 VAL A O 1
ATOM 1719 N N . VAL A 1 214 ? -20.161 -47.324 -25.367 1.00 89.00 214 VAL A N 1
ATOM 1720 C CA . VAL A 1 214 ? -21.303 -48.199 -25.051 1.00 89.00 214 VAL A CA 1
ATOM 1721 C C . VAL A 1 214 ? -21.697 -49.078 -26.243 1.00 89.00 214 VAL A C 1
ATOM 1723 O O . VAL A 1 214 ? -22.019 -50.253 -26.068 1.00 89.00 214 VAL A O 1
ATOM 1726 N N . CYS A 1 215 ? -21.670 -48.550 -27.466 1.00 78.19 215 CYS A N 1
ATOM 1727 C CA . CYS A 1 215 ? -21.942 -49.341 -28.666 1.00 78.19 215 CYS A CA 1
ATOM 1728 C C . CYS A 1 215 ? -20.845 -50.386 -28.900 1.00 78.19 215 CYS A C 1
ATOM 1730 O O . CYS A 1 215 ? -21.155 -51.547 -29.168 1.00 78.19 215 CYS A O 1
ATOM 1732 N N . LYS A 1 216 ? -19.572 -50.015 -28.721 1.00 75.88 216 LYS A N 1
ATOM 1733 C CA . LYS A 1 216 ? -18.445 -50.949 -28.833 1.00 75.88 216 LYS A CA 1
ATOM 1734 C C . LYS A 1 216 ? -18.478 -52.041 -27.763 1.00 75.88 216 LYS A C 1
ATOM 1736 O O . LYS A 1 216 ? -18.205 -53.195 -28.086 1.00 75.88 216 LYS A O 1
ATOM 1741 N N . SER A 1 217 ? -18.865 -51.726 -26.526 1.00 71.56 217 SER A N 1
ATOM 1742 C CA . SER A 1 217 ? -18.972 -52.738 -25.465 1.00 71.56 217 SER A CA 1
ATOM 1743 C C . SER A 1 217 ? -20.124 -53.728 -25.684 1.00 71.56 217 SER A C 1
ATOM 1745 O O . SER A 1 217 ? -20.041 -54.868 -25.228 1.00 71.56 217 SER A O 1
ATOM 1747 N N . LYS A 1 218 ? -21.164 -53.350 -26.441 1.00 60.66 218 LYS A N 1
ATOM 1748 C CA . LYS A 1 218 ? -22.248 -54.259 -26.857 1.00 60.66 218 LYS A CA 1
ATOM 1749 C C . LYS A 1 218 ? -21.865 -55.176 -28.025 1.00 60.66 218 LYS A C 1
ATOM 1751 O O . LYS A 1 218 ? -22.403 -56.274 -28.111 1.00 60.66 218 LYS A O 1
ATOM 1756 N N . THR A 1 219 ? -20.925 -54.775 -28.886 1.00 56.72 219 THR A N 1
ATOM 1757 C CA . THR A 1 219 ? -20.450 -55.604 -30.015 1.00 56.72 219 THR A CA 1
ATOM 1758 C C . THR A 1 219 ? -19.451 -56.702 -29.626 1.00 56.72 219 THR A C 1
ATOM 1760 O O . THR A 1 219 ? -19.110 -57.526 -30.466 1.00 56.72 219 THR A O 1
ATOM 1763 N N . THR A 1 220 ? -19.028 -5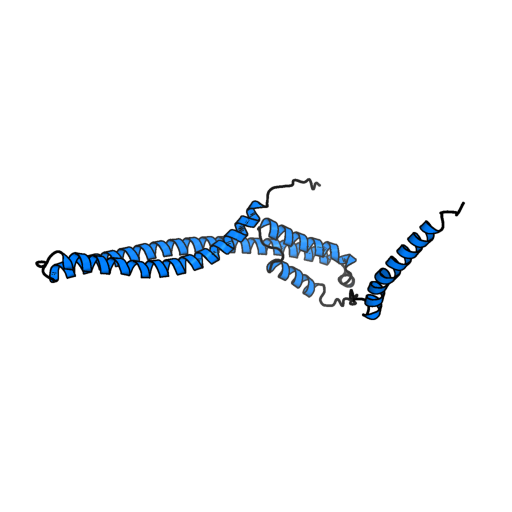6.774 -28.358 1.00 54.16 220 THR A N 1
ATOM 1764 C CA . THR A 1 220 ? -18.174 -57.857 -27.824 1.00 54.16 220 THR A CA 1
ATOM 1765 C C . THR A 1 220 ? -18.987 -58.885 -27.025 1.00 54.16 220 THR A C 1
ATOM 1767 O O . THR A 1 220 ? -18.556 -59.379 -25.986 1.00 54.16 220 THR A O 1
ATOM 1770 N N . LYS A 1 221 ? -20.195 -59.217 -27.488 1.00 51.97 221 LYS A N 1
ATOM 1771 C CA . LYS A 1 221 ? -20.848 -60.488 -27.153 1.00 51.97 221 LYS A CA 1
ATOM 1772 C C . LYS A 1 221 ? -21.167 -61.206 -28.463 1.00 51.97 221 LYS A C 1
ATOM 1774 O O . LYS A 1 221 ? -22.151 -60.845 -29.108 1.00 51.97 221 LYS A O 1
ATOM 1779 N N . PRO A 1 222 ? -20.332 -62.171 -28.887 1.00 46.53 222 PRO A N 1
ATOM 1780 C CA . PRO A 1 222 ? -20.688 -63.069 -29.971 1.00 46.53 222 PRO A CA 1
ATOM 1781 C C . PRO A 1 222 ? -21.987 -63.783 -29.600 1.00 46.53 222 PRO A C 1
ATOM 1783 O O . PRO A 1 222 ? -22.125 -64.316 -28.498 1.00 46.53 222 PRO A O 1
ATOM 1786 N N . HIS A 1 223 ? -22.949 -63.747 -30.516 1.00 47.28 223 HIS A N 1
ATOM 1787 C CA . HIS A 1 223 ? -24.019 -64.727 -30.544 1.00 47.28 223 HIS A CA 1
ATOM 1788 C C . HIS A 1 223 ? -23.383 -66.102 -30.777 1.00 47.28 223 HIS A C 1
ATOM 1790 O O . HIS A 1 223 ? -22.800 -66.310 -31.840 1.00 47.28 223 HIS A O 1
ATOM 1796 N N . THR A 1 224 ? -23.648 -67.023 -29.847 1.00 39.03 224 THR A N 1
ATOM 1797 C CA . THR A 1 224 ? -23.455 -68.487 -29.939 1.00 39.03 224 THR A CA 1
ATOM 1798 C C . THR A 1 224 ? -22.037 -69.001 -29.726 1.00 39.03 224 THR A C 1
ATOM 1800 O O . THR A 1 224 ? -21.120 -68.589 -30.465 1.00 39.03 224 THR A O 1
#

Sequence (224 aa):
MLCDGSPGGRSVSKAVLSNLIIYTDSVLVQEKLRFLKTSVLAYFPLCCFCWSIARRNPRMEYRNLRTLTHALLLLLCSWVASSVAVQQNLTDSAHNETKHIFKDIQSMHLYFAESCWLGYTRNMSTVNSDNWCEWHHINRHYSNLRICLEDLAEILNLAFPNNIANNYIMMGHRTYFINCTLPFQELADPPEHILLALILAPISIIPFLVTLVVCKSKTTKPHT